Protein AF-0000000087511972 (afdb_homodimer)

Structure (mmCIF, N/CA/C/O backbone):
data_AF-0000000087511972-model_v1
#
loop_
_entity.id
_entity.type
_entity.pdbx_description
1 polymer 'Iron-binding zinc finger CDGSH type domain-containing protein'
#
loop_
_atom_site.group_PDB
_atom_site.id
_atom_site.type_symbol
_atom_site.label_atom_id
_atom_site.label_alt_id
_atom_site.label_comp_id
_atom_site.label_asym_id
_atom_site.label_entity_id
_atom_site.label_seq_id
_atom_site.pdbx_PDB_ins_code
_atom_site.Cartn_x
_atom_site.Cartn_y
_atom_site.Cartn_z
_atom_site.occupancy
_atom_site.B_iso_or_equiv
_atom_site.auth_seq_id
_atom_site.auth_comp_id
_atom_site.auth_asym_id
_atom_site.auth_atom_id
_atom_site.pdbx_PDB_model_num
ATOM 1 N N . MET A 1 1 ? 64.875 76.75 59.781 1 33.78 1 MET A N 1
ATOM 2 C CA . MET A 1 1 ? 63.5 76.688 59.375 1 33.78 1 MET A CA 1
ATOM 3 C C . MET A 1 1 ? 63.312 76.062 58.031 1 33.78 1 MET A C 1
ATOM 5 O O . MET A 1 1 ? 63.625 76.625 57 1 33.78 1 MET A O 1
ATOM 9 N N . ASN A 1 2 ? 63.625 74.625 57.969 1 36.56 2 ASN A N 1
ATOM 10 C CA . ASN A 1 2 ? 63.781 73.625 56.875 1 36.56 2 ASN A CA 1
ATOM 11 C C . ASN A 1 2 ? 62.469 73.438 56.156 1 36.56 2 ASN A C 1
ATOM 13 O O . ASN A 1 2 ? 61.469 73.062 56.75 1 36.56 2 ASN A O 1
ATOM 17 N N . THR A 1 3 ? 62.156 74.188 55.094 1 39 3 THR A N 1
ATOM 18 C CA . THR A 1 3 ? 61.031 74.312 54.156 1 39 3 THR A CA 1
ATOM 19 C C . THR A 1 3 ? 60.781 73 53.438 1 39 3 THR A C 1
ATOM 21 O O . THR A 1 3 ? 61.656 72.5 52.719 1 39 3 THR A O 1
ATOM 24 N N . ILE A 1 4 ? 60.125 72 54.156 1 40.94 4 ILE A N 1
ATOM 25 C CA . ILE A 1 4 ? 59.812 70.625 53.75 1 40.94 4 ILE A CA 1
ATOM 26 C C . ILE A 1 4 ? 58.875 70.625 52.531 1 40.94 4 ILE A C 1
ATOM 28 O O . ILE A 1 4 ? 57.75 71.125 52.656 1 40.94 4 ILE A O 1
ATOM 32 N N . ILE A 1 5 ? 59.344 70.875 51.312 1 41.59 5 ILE A N 1
ATOM 33 C CA . ILE A 1 5 ? 58.625 70.875 50.031 1 41.59 5 ILE A CA 1
ATOM 34 C C . ILE A 1 5 ? 57.938 69.562 49.781 1 41.59 5 ILE A C 1
ATOM 36 O O . ILE A 1 5 ? 58.625 68.5 49.625 1 41.59 5 ILE A O 1
ATOM 40 N N . SER A 1 6 ? 56.969 69.062 50.656 1 38.56 6 SER A N 1
ATOM 41 C CA . SER A 1 6 ? 56.375 67.688 50.531 1 38.56 6 SER A CA 1
ATOM 42 C C . SER A 1 6 ? 55.625 67.562 49.219 1 38.56 6 SER A C 1
ATOM 44 O O . SER A 1 6 ? 54.812 68.438 48.875 1 38.56 6 SER A O 1
ATOM 46 N N . ASP A 1 7 ? 56.25 67.062 48.125 1 34.09 7 ASP A N 1
ATOM 47 C CA . ASP A 1 7 ? 55.812 66.75 46.75 1 34.09 7 ASP A CA 1
ATOM 48 C C . ASP A 1 7 ? 54.656 65.75 46.75 1 34.09 7 ASP A C 1
ATOM 50 O O . ASP A 1 7 ? 54.812 64.625 47.156 1 34.09 7 ASP A O 1
ATOM 54 N N . ARG A 1 8 ? 53.406 66 47.219 1 37.38 8 ARG A N 1
ATOM 55 C CA . ARG A 1 8 ? 52.281 65.062 47.188 1 37.38 8 ARG A CA 1
ATOM 56 C C . ARG A 1 8 ? 51.906 64.688 45.781 1 37.38 8 ARG A C 1
ATOM 58 O O . ARG A 1 8 ? 51.5 65.562 45 1 37.38 8 ARG A O 1
ATOM 65 N N . VAL A 1 9 ? 52.656 63.844 45.094 1 37.84 9 VAL A N 1
ATOM 66 C CA . VAL A 1 9 ? 52.281 63.344 43.781 1 37.84 9 VAL A CA 1
ATOM 67 C C . VAL A 1 9 ? 50.938 62.656 43.812 1 37.84 9 VAL A C 1
ATOM 69 O O . VAL A 1 9 ? 50.719 61.75 44.625 1 37.84 9 VAL A O 1
ATOM 72 N N . ARG A 1 10 ? 49.781 63.375 43.719 1 39 10 ARG A N 1
ATOM 73 C CA . ARG A 1 10 ? 48.406 62.875 43.656 1 39 10 ARG A CA 1
ATOM 74 C C . ARG A 1 10 ? 48.219 61.938 42.469 1 39 10 ARG A C 1
ATOM 76 O O . ARG A 1 10 ? 48.5 62.312 41.312 1 39 10 ARG A O 1
ATOM 83 N N . LYS A 1 11 ? 48.531 60.594 42.562 1 38.5 11 LYS A N 1
ATOM 84 C CA . LYS A 1 11 ? 48.25 59.594 41.531 1 38.5 11 LYS A CA 1
ATOM 85 C C . LYS A 1 11 ? 46.75 59.594 41.156 1 38.5 11 LYS A C 1
ATOM 87 O O . LYS A 1 11 ? 45.906 59.344 42 1 38.5 11 LYS A O 1
ATOM 92 N N . LEU A 1 12 ? 46.312 60.406 40.219 1 45.81 12 LEU A N 1
ATOM 93 C CA . LEU A 1 12 ? 45 60.312 39.594 1 45.81 12 LEU A CA 1
ATOM 94 C C . LEU A 1 12 ? 44.781 58.906 39.031 1 45.81 12 LEU A C 1
ATOM 96 O O . LEU A 1 12 ? 45.5 58.469 38.156 1 45.81 12 LEU A O 1
ATOM 100 N N . VAL A 1 13 ? 44.438 57.938 39.812 1 40.94 13 VAL A N 1
ATOM 101 C CA . VAL A 1 13 ? 44.031 56.625 39.312 1 40.94 13 VAL A CA 1
ATOM 102 C C . VAL A 1 13 ? 42.812 56.75 38.406 1 40.94 13 VAL A C 1
ATOM 104 O O . VAL A 1 13 ? 41.844 57.438 38.75 1 40.94 13 VAL A O 1
ATOM 107 N N . SER A 1 14 ? 43 56.938 37.094 1 42.56 14 SER A N 1
ATOM 108 C CA . SER A 1 14 ? 41.969 56.875 36.062 1 42.56 14 SER A CA 1
ATOM 109 C C . SER A 1 14 ? 41.156 55.594 36.188 1 42.56 14 SER A C 1
ATOM 111 O O . SER A 1 14 ? 41.688 54.5 36.188 1 42.56 14 SER A O 1
ATOM 113 N N . ALA A 1 15 ? 40.094 55.562 36.969 1 46.91 15 ALA A N 1
ATOM 114 C CA . ALA A 1 15 ? 39.094 54.5 37 1 46.91 15 ALA A CA 1
ATOM 115 C C . ALA A 1 15 ? 38.5 54.219 35.625 1 46.91 15 ALA A C 1
ATOM 117 O O . ALA A 1 15 ? 37.875 55.125 35.031 1 46.91 15 ALA A O 1
ATOM 118 N N . THR A 1 16 ? 39.281 53.594 34.719 1 47.56 16 THR A N 1
ATOM 119 C CA . THR A 1 16 ? 38.719 53.094 33.5 1 47.56 16 THR A CA 1
ATOM 120 C C . THR A 1 16 ? 37.469 52.281 33.75 1 47.56 16 THR A C 1
ATOM 122 O O . THR A 1 16 ? 37.531 51.219 34.438 1 47.56 16 THR A O 1
ATOM 125 N N . LEU A 1 17 ? 36.312 52.906 33.969 1 50.94 17 LEU A N 1
ATOM 126 C CA . LEU A 1 17 ? 35 52.25 34.031 1 50.94 17 LEU A CA 1
ATOM 127 C C . LEU A 1 17 ? 34.812 51.312 32.844 1 50.94 17 LEU A C 1
ATOM 129 O O . LEU A 1 17 ? 34.594 51.781 31.719 1 50.94 17 LEU A O 1
ATOM 133 N N . ILE A 1 18 ? 35.625 50.312 32.656 1 49.06 18 ILE A N 1
ATOM 134 C CA . ILE A 1 18 ? 35.25 49.344 31.641 1 49.06 18 ILE A CA 1
ATOM 135 C C . ILE A 1 18 ? 33.844 48.812 31.938 1 49.06 18 ILE A C 1
ATOM 137 O O . ILE A 1 18 ? 33.656 48.125 32.938 1 49.06 18 ILE A O 1
ATOM 141 N N . GLN A 1 19 ? 32.812 49.625 31.828 1 48.03 19 GLN A N 1
ATOM 142 C CA . GLN A 1 19 ? 31.5 48.969 31.906 1 48.03 19 GLN A CA 1
ATOM 143 C C . GLN A 1 19 ? 31.422 47.781 30.953 1 48.03 19 GLN A C 1
ATOM 145 O O . GLN A 1 19 ? 31.766 47.906 29.766 1 48.03 19 GLN A O 1
ATOM 150 N N . PRO A 1 20 ? 31.578 46.594 31.469 1 52.94 20 PRO A N 1
ATOM 151 C CA . PRO A 1 20 ? 31.297 45.469 30.547 1 52.94 20 PRO A CA 1
ATOM 152 C C . PRO A 1 20 ? 29.922 45.594 29.891 1 52.94 20 PRO A C 1
ATOM 154 O O . PRO A 1 20 ? 28.938 45.906 30.562 1 52.94 20 PRO A O 1
ATOM 157 N N . TRP A 1 21 ? 29.812 46.188 28.594 1 53 21 TRP A N 1
ATOM 158 C CA . TRP A 1 21 ? 28.609 46.062 27.766 1 53 21 TRP A CA 1
ATOM 159 C C . TRP A 1 21 ? 28.062 44.656 27.812 1 53 21 TRP A C 1
ATOM 161 O O . TRP A 1 21 ? 28.688 43.719 27.312 1 53 21 TRP A O 1
ATOM 171 N N . THR A 1 22 ? 27.562 44.25 28.969 1 53.09 22 THR A N 1
ATOM 172 C CA . THR A 1 22 ? 26.828 43 28.891 1 53.09 22 THR A CA 1
ATOM 173 C C . THR A 1 22 ? 25.75 43.062 27.812 1 53.09 22 THR A C 1
ATOM 175 O O . THR A 1 22 ? 24.781 43.812 27.953 1 53.09 22 THR A O 1
ATOM 178 N N . TRP A 1 23 ? 26.172 43.031 26.516 1 54.28 23 TRP A N 1
ATOM 179 C CA . TRP A 1 23 ? 25.125 42.844 25.516 1 54.28 23 TRP A CA 1
ATOM 180 C C . TRP A 1 23 ? 24.125 41.781 25.969 1 54.28 23 TRP A C 1
ATOM 182 O O . TRP A 1 23 ? 24.5 40.75 26.531 1 54.28 23 TRP A O 1
ATOM 192 N N . PRO A 1 24 ? 22.859 42.25 26.203 1 56.69 24 PRO A N 1
ATOM 193 C CA . PRO A 1 24 ? 21.922 41.156 26.484 1 56.69 24 PRO A CA 1
ATOM 194 C C . PRO A 1 24 ? 22.031 40.031 25.484 1 56.69 24 PRO A C 1
ATOM 196 O O . PRO A 1 24 ? 22.188 40.281 24.281 1 56.69 24 PRO A O 1
ATOM 199 N N . ILE A 1 25 ? 22.594 38.938 25.828 1 55.06 25 ILE A N 1
ATOM 200 C CA . ILE A 1 25 ? 22.453 37.75 25.016 1 55.06 25 ILE A CA 1
ATOM 201 C C . ILE A 1 25 ? 21 37.562 24.578 1 55.06 25 ILE A C 1
ATOM 203 O O . ILE A 1 25 ? 20.109 37.406 25.422 1 55.06 25 ILE A O 1
ATOM 207 N N . ILE A 1 26 ? 20.547 38.25 23.531 1 50.22 26 ILE A N 1
ATOM 208 C CA . ILE A 1 26 ? 19.25 37.875 22.953 1 50.22 26 ILE A CA 1
ATOM 209 C C . ILE A 1 26 ? 19.156 36.375 22.844 1 50.22 26 ILE A C 1
ATOM 211 O O . ILE A 1 26 ? 19.922 35.719 22.125 1 50.22 26 ILE A O 1
ATOM 215 N N . THR A 1 27 ? 18.781 35.688 23.859 1 51.31 27 THR A N 1
ATOM 216 C CA . THR A 1 27 ? 18.422 34.281 23.656 1 51.31 27 THR A CA 1
ATOM 217 C C . THR A 1 27 ? 17.516 34.125 22.438 1 51.31 27 THR A C 1
ATOM 219 O O . THR A 1 27 ? 16.516 34.812 22.312 1 51.31 27 THR A O 1
ATOM 222 N N . ALA A 1 28 ? 18.109 33.812 21.297 1 54.19 28 ALA A N 1
ATOM 223 C CA . ALA A 1 28 ? 17.281 33.438 20.141 1 54.19 28 ALA A CA 1
ATOM 224 C C . ALA A 1 28 ? 16.094 32.562 20.578 1 54.19 28 ALA A C 1
ATOM 226 O O . ALA A 1 28 ? 16.25 31.688 21.422 1 54.19 28 ALA A O 1
ATOM 227 N N . PRO A 1 29 ? 14.93 33.125 20.391 1 55.34 29 PRO A N 1
ATOM 228 C CA . PRO A 1 29 ? 13.859 32.188 20.719 1 55.34 29 PRO A CA 1
ATOM 229 C C . PRO A 1 29 ? 14.148 30.781 20.219 1 55.34 29 PRO A C 1
ATOM 231 O O . PRO A 1 29 ? 14.742 30.594 19.156 1 55.34 29 PRO A O 1
ATOM 234 N N . LYS A 1 30 ? 14.312 29.844 21.047 1 50.66 30 LYS A N 1
ATOM 235 C CA . LYS A 1 30 ? 14.281 28.453 20.594 1 50.66 30 LYS A CA 1
ATOM 236 C C . LYS A 1 30 ? 13.148 28.219 19.594 1 50.66 30 LYS A C 1
ATOM 238 O O . LYS A 1 30 ? 11.984 28.156 19.984 1 50.66 30 LYS A O 1
ATOM 243 N N . VAL A 1 31 ? 13.148 28.906 18.391 1 51 31 VAL A N 1
ATOM 244 C CA . VAL A 1 31 ? 12.211 28.375 17.406 1 51 31 VAL A CA 1
ATOM 245 C C . VAL A 1 31 ? 12 26.875 17.641 1 51 31 VAL A C 1
ATOM 247 O O . VAL A 1 31 ? 12.945 26.094 17.594 1 51 31 VAL A O 1
ATOM 250 N N . GLN A 1 32 ? 11.195 26.531 18.594 1 46.25 32 GLN A N 1
ATOM 251 C CA . GLN A 1 32 ? 10.742 25.141 18.578 1 46.25 32 GLN A CA 1
ATOM 252 C C . GLN A 1 32 ? 10.539 24.656 17.141 1 46.25 32 GLN A C 1
ATOM 254 O O . GLN A 1 32 ? 9.578 25.047 16.484 1 46.25 32 GLN A O 1
ATOM 259 N N . LEU A 1 33 ? 11.414 24.734 16.25 1 50.44 33 LEU A N 1
ATOM 260 C CA . LEU A 1 33 ? 11.258 24.016 14.992 1 50.44 33 LEU A CA 1
ATOM 261 C C . LEU A 1 33 ? 10.328 22.812 15.164 1 50.44 33 LEU A C 1
ATOM 263 O O . LEU A 1 33 ? 10.648 21.875 15.891 1 50.44 33 LEU A O 1
ATOM 267 N N . SER A 1 34 ? 9.062 23.094 15.359 1 54.91 34 SER A N 1
ATOM 268 C CA . SER A 1 34 ? 8.094 22 15.453 1 54.91 34 SER A CA 1
ATOM 269 C C . SER A 1 34 ? 8.508 20.812 14.586 1 54.91 34 SER A C 1
ATOM 271 O O . SER A 1 34 ? 8.742 20.969 13.391 1 54.91 34 SER A O 1
ATOM 273 N N . SER A 1 35 ? 9.336 20.016 14.953 1 69.12 35 SER A N 1
ATOM 274 C CA . SER A 1 35 ? 9.82 18.812 14.289 1 69.12 35 SER A CA 1
ATOM 275 C C . SER A 1 35 ? 8.672 18 13.688 1 69.12 35 SER A C 1
ATOM 277 O O . SER A 1 35 ? 7.773 17.562 14.406 1 69.12 35 SER A O 1
ATOM 279 N N . LEU A 1 36 ? 8.281 18.344 12.438 1 76.5 36 LEU A N 1
ATOM 280 C CA . LEU A 1 36 ? 7.215 17.625 11.75 1 76.5 36 LEU A CA 1
ATOM 281 C C . LEU A 1 36 ? 7.355 16.125 11.953 1 76.5 36 LEU A C 1
ATOM 283 O O . LEU A 1 36 ? 8.469 15.594 11.93 1 76.5 36 LEU A O 1
ATOM 287 N N . SER A 1 37 ? 6.336 15.469 12.32 1 83.5 37 SER A N 1
ATOM 288 C CA . SER A 1 37 ? 6.324 14.031 12.594 1 83.5 37 SER A CA 1
ATOM 289 C C . SER A 1 37 ? 6.488 13.227 11.312 1 83.5 37 SER A C 1
ATOM 291 O O . SER A 1 37 ? 6.055 13.656 10.242 1 83.5 37 SER A O 1
ATOM 293 N N . SER A 1 38 ? 7.125 12.109 11.43 1 88.75 38 SER A N 1
ATOM 294 C CA . SER A 1 38 ? 7.27 11.188 10.312 1 88.75 38 SER A CA 1
ATOM 295 C C . SER A 1 38 ? 6.277 10.031 10.414 1 88.75 38 SER A C 1
ATOM 297 O O . SER A 1 38 ? 6.297 9.117 9.586 1 88.75 38 SER A O 1
ATOM 299 N N . GLU A 1 39 ? 5.414 10.07 11.391 1 90.88 39 GLU A N 1
ATOM 300 C CA . GLU A 1 39 ? 4.402 9.031 11.57 1 90.88 39 GLU A CA 1
ATOM 301 C C . GLU A 1 39 ? 3.008 9.555 11.242 1 90.88 39 GLU A C 1
ATOM 303 O O . GLU A 1 39 ? 2.693 10.719 11.516 1 90.88 39 GLU A O 1
ATOM 308 N N . PRO A 1 40 ? 2.227 8.68 10.742 1 95.38 40 PRO A N 1
ATOM 309 C CA . PRO A 1 40 ? 0.865 9.133 10.445 1 95.38 40 PRO A CA 1
ATOM 310 C C . PRO A 1 40 ? 0.022 9.328 11.703 1 95.38 40 PRO A C 1
ATOM 312 O O . PRO A 1 40 ? 0.33 8.766 12.758 1 95.38 40 PRO A O 1
ATOM 315 N N . VAL A 1 41 ? -0.93 10.195 11.586 1 96.25 41 VAL A N 1
ATOM 316 C CA . VAL A 1 41 ? -1.943 10.32 12.633 1 96.25 41 VAL A CA 1
ATOM 317 C C . VAL A 1 41 ? -3.209 9.578 12.211 1 96.25 41 VAL A C 1
ATOM 319 O O . VAL A 1 41 ? -3.461 9.391 11.016 1 96.25 41 VAL A O 1
ATOM 322 N N . ILE A 1 42 ? -3.926 9.047 13.141 1 97.81 42 ILE A N 1
ATOM 323 C CA . ILE A 1 42 ? -5.188 8.367 12.859 1 97.81 42 ILE A CA 1
ATOM 324 C C . ILE A 1 42 ? -6.242 9.391 12.453 1 97.81 42 ILE A C 1
ATOM 326 O O . ILE A 1 42 ? -6.676 10.211 13.266 1 97.81 42 ILE A O 1
ATOM 330 N N . ALA A 1 43 ? -6.707 9.367 11.25 1 97.69 43 ALA A N 1
ATOM 331 C CA . ALA A 1 43 ? -7.707 10.305 10.75 1 97.69 43 ALA A CA 1
ATOM 332 C C . ALA A 1 43 ? -9.117 9.859 11.125 1 97.69 43 ALA A C 1
ATOM 334 O O . ALA A 1 43 ? -10.008 10.688 11.312 1 97.69 43 ALA A O 1
ATOM 335 N N . SER A 1 44 ? -9.375 8.609 11.148 1 98.12 44 SER A N 1
ATOM 336 C CA . SER A 1 44 ? -10.68 8.008 11.422 1 98.12 44 SER A CA 1
ATOM 337 C C . SER A 1 44 ? -10.539 6.621 12.031 1 98.12 44 SER A C 1
ATOM 339 O O . SER A 1 44 ? -9.633 5.863 11.656 1 98.12 44 SER A O 1
ATOM 341 N N . LYS A 1 45 ? -11.406 6.242 12.898 1 98 45 LYS A N 1
ATOM 342 C CA . LYS A 1 45 ? -11.391 4.922 13.531 1 98 45 LYS A CA 1
ATOM 343 C C . LYS A 1 45 ? -12.148 3.902 12.68 1 98 45 LYS A C 1
ATOM 345 O O . LYS A 1 45 ? -12.219 2.723 13.031 1 98 45 LYS A O 1
ATOM 350 N N . LYS A 1 46 ? -12.742 4.383 11.648 1 98.31 46 LYS A N 1
ATOM 351 C CA . LYS A 1 46 ? -13.445 3.555 10.672 1 98.31 46 LYS A CA 1
ATOM 352 C C . LYS A 1 46 ? -12.922 3.811 9.258 1 98.31 46 LYS A C 1
ATOM 354 O O . LYS A 1 46 ? -12.477 4.914 8.945 1 98.31 46 LYS A O 1
ATOM 359 N N . PRO A 1 47 ? -13.016 2.807 8.406 1 98.81 47 PRO A N 1
ATOM 360 C CA . PRO A 1 47 ? -12.641 3.057 7.012 1 98.81 47 PRO A CA 1
ATOM 361 C C . PRO A 1 47 ? -13.68 3.887 6.258 1 98.81 47 PRO A C 1
ATOM 363 O O . PRO A 1 47 ? -14.789 4.086 6.75 1 98.81 47 PRO A O 1
ATOM 366 N N . PHE A 1 48 ? -13.297 4.414 5.133 1 98.88 48 PHE A N 1
ATOM 367 C CA . PHE A 1 48 ? -14.172 5.215 4.281 1 98.88 48 PHE A CA 1
ATOM 368 C C . PHE A 1 48 ? -14.695 4.387 3.119 1 98.88 48 PHE A C 1
ATOM 370 O O . PHE A 1 48 ? -13.922 3.803 2.361 1 98.88 48 PHE A O 1
ATOM 377 N N . LYS A 1 49 ? -15.938 4.344 2.986 1 98.75 49 LYS A N 1
ATOM 378 C CA . LYS A 1 49 ? -16.531 3.742 1.794 1 98.75 49 LYS A CA 1
ATOM 379 C C . LYS A 1 49 ? -16.438 4.688 0.598 1 98.75 49 LYS A C 1
ATOM 381 O O . LYS A 1 49 ? -16.812 5.859 0.694 1 98.75 49 LYS A O 1
ATOM 386 N N . VAL A 1 50 ? -15.938 4.148 -0.489 1 98.81 50 VAL A N 1
ATOM 387 C CA . VAL A 1 50 ? -15.789 4.996 -1.667 1 98.81 50 VAL A CA 1
ATOM 388 C C . VAL A 1 50 ? -16.203 4.223 -2.916 1 98.81 50 VAL A C 1
ATOM 390 O O . VAL A 1 50 ? -16.219 2.99 -2.914 1 98.81 50 VAL A O 1
ATOM 393 N N . GLU A 1 51 ? -16.594 4.984 -3.918 1 98.75 51 GLU A N 1
ATOM 394 C CA . GLU A 1 51 ? -16.734 4.465 -5.277 1 98.75 51 GLU A CA 1
ATOM 395 C C . GLU A 1 51 ? -15.523 4.816 -6.133 1 98.75 51 GLU A C 1
ATOM 397 O O . GLU A 1 51 ? -15.188 5.992 -6.293 1 98.75 51 GLU A O 1
ATOM 402 N N . LEU A 1 52 ? -14.914 3.797 -6.703 1 98.62 52 LEU A N 1
ATOM 403 C CA . LEU A 1 52 ? -13.703 3.99 -7.492 1 98.62 52 LEU A CA 1
ATOM 404 C C . LEU A 1 52 ? -13.961 3.67 -8.961 1 98.62 52 LEU A C 1
ATOM 406 O O . LEU A 1 52 ? -14.633 2.688 -9.281 1 98.62 52 LEU A O 1
ATOM 410 N N . VAL A 1 53 ? -13.406 4.586 -9.766 1 98.69 53 VAL A N 1
ATOM 411 C CA . VAL A 1 53 ? -13.492 4.383 -11.211 1 98.69 53 VAL A CA 1
ATOM 412 C C . VAL A 1 53 ? -12.242 3.668 -11.711 1 98.69 53 VAL A C 1
ATOM 414 O O . VAL A 1 53 ? -11.117 4.086 -11.406 1 98.69 53 VAL A O 1
ATOM 417 N N . GLY A 1 54 ? -12.453 2.59 -12.398 1 97.56 54 GLY A N 1
ATOM 418 C CA . GLY A 1 54 ? -11.336 1.859 -12.969 1 97.56 54 GLY A CA 1
ATOM 419 C C . GLY A 1 54 ? -10.445 2.721 -13.844 1 97.56 54 GLY A C 1
ATOM 420 O O . GLY A 1 54 ? -10.938 3.518 -14.648 1 97.56 54 GLY A O 1
ATOM 421 N N . GLY A 1 55 ? -9.07 2.545 -13.648 1 96.94 55 GLY A N 1
ATOM 422 C CA . GLY A 1 55 ? -8.109 3.246 -14.484 1 96.94 55 GLY A CA 1
ATOM 423 C C . GLY A 1 55 ? -7.836 4.664 -14.023 1 96.94 55 GLY A C 1
ATOM 424 O O . GLY A 1 55 ? -6.883 5.297 -14.477 1 96.94 55 GLY A O 1
ATOM 425 N N . LYS A 1 56 ? -8.695 5.188 -13.211 1 98 56 LYS A N 1
ATOM 426 C CA . LYS A 1 56 ? -8.484 6.539 -12.695 1 98 56 LYS A CA 1
ATOM 427 C C . LYS A 1 56 ? -7.438 6.547 -11.578 1 98 56 LYS A C 1
ATOM 429 O O . LYS A 1 56 ? -7.422 5.652 -10.727 1 98 56 LYS A O 1
ATOM 434 N N . ARG A 1 57 ? -6.605 7.539 -11.641 1 98.06 57 ARG A N 1
ATOM 435 C CA . ARG A 1 57 ? -5.582 7.695 -10.609 1 98.06 57 ARG A CA 1
ATOM 436 C C . ARG A 1 57 ? -6.152 8.398 -9.375 1 98.06 57 ARG A C 1
ATOM 438 O O . ARG A 1 57 ? -6.832 9.414 -9.5 1 98.06 57 ARG A O 1
ATOM 445 N N . TYR A 1 58 ? -5.883 7.828 -8.234 1 98.69 58 TYR A N 1
ATOM 446 C CA . TYR A 1 58 ? -6.25 8.422 -6.949 1 98.69 58 TYR A CA 1
ATOM 447 C C . TYR A 1 58 ? -5.027 8.594 -6.059 1 98.69 58 TYR A C 1
ATOM 449 O O . TYR A 1 58 ? -4.035 7.871 -6.207 1 98.69 58 TYR A O 1
ATOM 457 N N . SER A 1 59 ? -5.07 9.586 -5.176 1 98.56 59 SER A N 1
ATOM 458 C CA . SER A 1 59 ? -4.031 9.812 -4.172 1 98.56 59 SER A CA 1
ATOM 459 C C . SER A 1 59 ? -4.559 9.555 -2.764 1 98.56 59 SER A C 1
ATOM 461 O O . SER A 1 59 ? -5.266 10.391 -2.197 1 98.56 59 SER A O 1
ATOM 463 N N . TRP A 1 60 ? -4.18 8.453 -2.191 1 98.69 60 TRP A N 1
ATOM 464 C CA . TRP A 1 60 ? -4.602 8.125 -0.835 1 98.69 60 TRP A CA 1
ATOM 465 C C . TRP A 1 60 ? -3.729 8.828 0.196 1 98.69 60 TRP A C 1
ATOM 467 O O . TRP A 1 60 ? -2.5 8.812 0.089 1 98.69 60 TRP A O 1
ATOM 477 N N . CYS A 1 61 ? -4.402 9.422 1.099 1 98.38 61 CYS A N 1
ATOM 478 C CA . CYS A 1 61 ? -3.705 10.125 2.172 1 98.38 61 CYS A CA 1
ATOM 479 C C . CYS A 1 61 ? -3.045 9.133 3.127 1 98.38 61 CYS A C 1
ATOM 481 O O . CYS A 1 61 ? -3.729 8.336 3.773 1 98.38 61 CYS A O 1
ATOM 483 N N . THR A 1 62 ? -1.78 9.281 3.225 1 97.31 62 THR A N 1
ATOM 484 C CA . THR A 1 62 ? -1.049 8.359 4.094 1 97.31 62 THR A CA 1
ATOM 485 C C . THR A 1 62 ? -0.804 8.992 5.461 1 97.31 62 THR A C 1
ATOM 487 O O . THR A 1 62 ? -0.562 8.289 6.441 1 97.31 62 THR A O 1
ATOM 490 N N . CYS A 1 63 ? -0.872 10.242 5.602 1 97 63 CYS A N 1
ATOM 491 C CA . CYS A 1 63 ? -0.378 10.938 6.785 1 97 63 CYS A CA 1
ATOM 492 C C . CYS A 1 63 ? -1.498 11.148 7.797 1 97 63 CYS A C 1
ATOM 494 O O . CYS A 1 63 ? -1.236 11.352 8.984 1 97 63 CYS A O 1
ATOM 496 N N . GLY A 1 64 ? -2.742 11.242 7.301 1 97.56 64 GLY A N 1
ATOM 497 C CA . GLY A 1 64 ? -3.881 11.406 8.188 1 97.56 64 GLY A CA 1
ATOM 498 C C . GLY A 1 64 ? -4.285 12.852 8.375 1 97.56 64 GLY A C 1
ATOM 499 O O . GLY A 1 64 ? -5.297 13.141 9.016 1 97.56 64 GLY A O 1
ATOM 500 N N . HIS A 1 65 ? -3.613 13.781 7.75 1 97.06 65 HIS A N 1
ATOM 501 C CA . HIS A 1 65 ? -3.844 15.203 8.023 1 97.06 65 HIS A CA 1
ATOM 502 C C . HIS A 1 65 ? -4.762 15.82 6.973 1 97.06 65 HIS A C 1
ATOM 504 O O . HIS A 1 65 ? -5.219 16.953 7.133 1 97.06 65 HIS A O 1
ATOM 510 N N . SER A 1 66 ? -5.023 15.125 5.875 1 98.19 66 SER A N 1
ATOM 511 C CA . SER A 1 66 ? -5.883 15.672 4.828 1 98.19 66 SER A CA 1
ATOM 512 C C . SER A 1 66 ? -7.246 16.062 5.383 1 98.19 66 SER A C 1
ATOM 514 O O . SER A 1 66 ? -7.828 15.336 6.188 1 98.19 66 SER A O 1
ATOM 516 N N . LYS A 1 67 ? -7.797 17.125 4.926 1 97.31 67 LYS A N 1
ATOM 517 C CA . LYS A 1 67 ? -9.172 17.516 5.234 1 97.31 67 LYS A CA 1
ATOM 518 C C . LYS A 1 67 ? -10.156 16.859 4.262 1 97.31 67 LYS A C 1
ATOM 520 O O . LYS A 1 67 ? -11.367 17 4.422 1 97.31 67 LYS A O 1
ATOM 525 N N . ASN A 1 68 ? -9.68 16.188 3.314 1 98.44 68 ASN A N 1
ATOM 526 C CA . ASN A 1 68 ? -10.469 15.508 2.297 1 98.44 68 ASN A CA 1
ATOM 527 C C . ASN A 1 68 ? -10.258 13.992 2.355 1 98.44 68 ASN A C 1
ATOM 529 O O . ASN A 1 68 ? -10.031 13.352 1.326 1 98.44 68 ASN A O 1
ATOM 533 N N . GLN A 1 69 ? -10.336 13.477 3.576 1 98.38 69 GLN A N 1
ATOM 534 C CA . GLN A 1 69 ? -10.125 12.039 3.721 1 98.38 69 GLN A CA 1
ATOM 535 C C . GLN A 1 69 ? -11.125 11.25 2.873 1 98.38 69 GLN A C 1
ATOM 537 O O . GLN A 1 69 ? -12.266 11.68 2.689 1 98.38 69 GLN A O 1
ATOM 542 N N . PRO A 1 70 ? -10.695 10.117 2.336 1 98.81 70 PRO A N 1
ATOM 543 C CA . PRO A 1 70 ? -9.414 9.43 2.535 1 98.81 70 PRO A CA 1
ATOM 544 C C . PRO A 1 70 ? -8.352 9.859 1.529 1 98.81 70 PRO A C 1
ATOM 546 O O . PRO A 1 70 ? -7.266 9.281 1.49 1 98.81 70 PRO A O 1
ATOM 549 N N . PHE A 1 71 ? -8.594 10.922 0.812 1 98.88 71 PHE A N 1
ATOM 550 C CA . PHE A 1 71 ? -7.695 11.328 -0.266 1 98.88 71 PHE A CA 1
ATOM 551 C C . PHE A 1 71 ? -6.852 12.523 0.152 1 98.88 71 PHE A C 1
ATOM 553 O O . PHE A 1 71 ? -7.266 13.32 0.999 1 98.88 71 PHE A O 1
ATOM 560 N N . CYS A 1 72 ? -5.762 12.609 -0.439 1 98.5 72 CYS A N 1
ATOM 561 C CA . CYS A 1 72 ? -4.777 13.633 -0.114 1 98.5 72 CYS A CA 1
ATOM 562 C C . CYS A 1 72 ? -5.219 15 -0.632 1 98.5 72 CYS A C 1
ATOM 564 O O . CYS A 1 72 ? -5.695 15.117 -1.763 1 98.5 72 CYS A O 1
ATOM 566 N N . ASP A 1 73 ? -5.023 16.031 0.185 1 98.38 73 ASP A N 1
ATOM 567 C CA . ASP A 1 73 ? -5.34 17.391 -0.242 1 98.38 73 ASP A CA 1
ATOM 568 C C . ASP A 1 73 ? -4.098 18.266 -0.22 1 98.38 73 ASP A C 1
ATOM 570 O O . ASP A 1 73 ? -4.199 19.5 -0.282 1 98.38 73 ASP A O 1
ATOM 574 N N . GLY A 1 74 ? -2.908 17.625 -0.005 1 96.88 74 GLY A N 1
ATOM 575 C CA . GLY A 1 74 ? -1.67 18.391 -0.029 1 96.88 74 GLY A CA 1
ATOM 576 C C . GLY A 1 74 ? -1.197 18.812 1.352 1 96.88 74 GLY A C 1
ATOM 577 O O . GLY A 1 74 ? -0.061 19.25 1.516 1 96.88 74 GLY A O 1
ATOM 578 N N . THR A 1 75 ? -1.934 18.609 2.428 1 96.75 75 THR A N 1
ATOM 579 C CA . THR A 1 75 ? -1.605 19.047 3.781 1 96.75 75 THR A CA 1
ATOM 580 C C . THR A 1 75 ? -0.358 18.328 4.289 1 96.75 75 THR A C 1
ATOM 582 O O . THR A 1 75 ? 0.353 18.844 5.152 1 96.75 75 THR A O 1
ATOM 585 N N . HIS A 1 76 ? -0.088 17.188 3.656 1 95.69 76 HIS A N 1
ATOM 586 C CA . HIS A 1 76 ? 1.087 16.438 4.094 1 95.69 76 HIS A CA 1
ATOM 587 C C . HIS A 1 76 ? 2.355 17.266 3.943 1 95.69 76 HIS A C 1
ATOM 589 O O . HIS A 1 76 ? 3.318 17.078 4.691 1 95.69 76 HIS A O 1
ATOM 595 N N . LYS A 1 77 ? 2.412 18.156 3.047 1 94.69 77 LYS A N 1
ATOM 596 C CA . LYS A 1 77 ? 3.6 18.953 2.752 1 94.69 77 LYS A CA 1
ATOM 597 C C . LYS A 1 77 ? 3.969 19.844 3.934 1 94.69 77 LYS A C 1
ATOM 599 O O . LYS A 1 77 ? 5.141 20.156 4.137 1 94.69 77 LYS A O 1
ATOM 604 N N . THR A 1 78 ? 3.012 20.203 4.691 1 94.75 78 THR A N 1
ATOM 605 C CA . THR A 1 78 ? 3.271 21.156 5.77 1 94.75 78 THR A CA 1
ATOM 606 C C . THR A 1 78 ? 3.148 20.469 7.129 1 94.75 78 THR A C 1
ATOM 608 O O . THR A 1 78 ? 3.629 21 8.141 1 94.75 78 THR A O 1
ATOM 611 N N . LYS A 1 79 ? 2.557 19.328 7.172 1 94 79 LYS A N 1
ATOM 612 C CA . LYS A 1 79 ? 2.248 18.75 8.484 1 94 79 LYS A CA 1
ATOM 613 C C . LYS A 1 79 ? 3.143 17.562 8.781 1 94 79 LYS A C 1
ATOM 615 O O . LYS A 1 79 ? 3.197 17.094 9.922 1 94 79 LYS A O 1
ATOM 620 N N . THR A 1 80 ? 3.734 17.078 7.812 1 92.81 80 THR A N 1
ATOM 621 C CA . THR A 1 80 ? 4.535 15.883 8.055 1 92.81 80 THR A CA 1
ATOM 622 C C . THR A 1 80 ? 5.902 16 7.395 1 92.81 80 THR A C 1
ATOM 624 O O . THR A 1 80 ? 6.121 16.891 6.559 1 92.81 80 THR A O 1
ATOM 627 N N . GLN A 1 81 ? 6.805 15.125 7.848 1 89.06 81 GLN A N 1
ATOM 628 C CA . GLN A 1 81 ? 8.117 14.977 7.223 1 89.06 81 GLN A CA 1
ATOM 629 C C . GLN A 1 81 ? 8.234 13.641 6.492 1 89.06 81 GLN A C 1
ATOM 631 O O . GLN A 1 81 ? 8.266 12.586 7.121 1 89.06 81 GLN A O 1
ATOM 636 N N . GLY A 1 82 ? 8.195 13.734 5.176 1 87.06 82 GLY A N 1
ATOM 637 C CA . GLY A 1 82 ? 8.602 12.562 4.422 1 87.06 82 GLY A CA 1
ATOM 638 C C . GLY A 1 82 ? 7.434 11.672 4.023 1 87.06 82 GLY A C 1
ATOM 639 O O . GLY A 1 82 ? 7.609 10.703 3.285 1 87.06 82 GLY A O 1
ATOM 640 N N . LEU A 1 83 ? 6.262 11.898 4.59 1 91.38 83 LEU A N 1
ATOM 641 C CA . LEU A 1 83 ? 5.121 11.086 4.176 1 91.38 83 LEU A CA 1
ATOM 642 C C . LEU A 1 83 ? 4.488 11.656 2.908 1 91.38 83 LEU A C 1
ATOM 644 O O . LEU A 1 83 ? 4.289 12.867 2.795 1 91.38 83 LEU A O 1
ATOM 648 N N . MET A 1 84 ? 4.336 10.82 1.965 1 93.38 84 MET A N 1
ATOM 649 C CA . MET A 1 84 ? 3.701 11.164 0.698 1 93.38 84 MET A CA 1
ATOM 650 C C . MET A 1 84 ? 2.455 10.32 0.464 1 93.38 84 MET A C 1
ATOM 652 O O . MET A 1 84 ? 2.355 9.203 0.975 1 93.38 84 MET A O 1
ATOM 656 N N . PRO A 1 85 ? 1.539 10.914 -0.308 1 97.44 85 PRO A N 1
ATOM 657 C CA . PRO A 1 85 ? 0.371 10.086 -0.623 1 97.44 85 PRO A CA 1
ATOM 658 C C . PRO A 1 85 ? 0.722 8.867 -1.466 1 97.44 85 PRO A C 1
ATOM 660 O O . PRO A 1 85 ? 1.73 8.867 -2.178 1 97.44 85 PRO A O 1
ATOM 663 N N . LEU A 1 86 ? -0.03 7.84 -1.276 1 97.5 86 LEU A N 1
ATOM 664 C CA . LEU A 1 86 ? 0.075 6.699 -2.178 1 97.5 86 LEU A CA 1
ATOM 665 C C . LEU A 1 86 ? -0.81 6.891 -3.404 1 97.5 86 LEU A C 1
ATOM 667 O O . LEU A 1 86 ? -2.039 6.891 -3.295 1 97.5 86 LEU A O 1
ATOM 671 N N . ARG A 1 87 ? -0.22 7.102 -4.523 1 98.06 87 ARG A N 1
ATOM 672 C CA . ARG A 1 87 ? -0.972 7.172 -5.773 1 98.06 87 ARG A CA 1
ATOM 673 C C . ARG A 1 87 ? -1.249 5.781 -6.328 1 98.06 87 ARG A C 1
ATOM 675 O O . ARG A 1 87 ? -0.32 5.008 -6.578 1 98.06 87 ARG A O 1
ATOM 682 N N . PHE A 1 88 ? -2.555 5.492 -6.57 1 98.06 88 PHE A N 1
ATOM 683 C CA . PHE A 1 88 ? -2.947 4.16 -7.012 1 98.06 88 PHE A CA 1
ATOM 684 C C . PHE A 1 88 ? -4.023 4.242 -8.086 1 98.06 88 PHE A C 1
ATOM 686 O O . PHE A 1 88 ? -4.617 5.301 -8.305 1 98.06 88 PHE A O 1
ATOM 693 N N . VAL A 1 89 ? -4.203 3.078 -8.773 1 97.88 89 VAL A N 1
ATOM 694 C CA . VAL A 1 89 ? -5.145 2.982 -9.883 1 97.88 89 VAL A CA 1
ATOM 695 C C . VAL A 1 89 ? -5.973 1.71 -9.75 1 97.88 89 VAL A C 1
ATOM 697 O O . VAL A 1 89 ? -5.461 0.604 -9.93 1 97.88 89 VAL A O 1
ATOM 700 N N . PRO A 1 90 ? -7.246 1.892 -9.422 1 97.12 90 PRO A N 1
ATOM 701 C CA . PRO A 1 90 ? -8.102 0.699 -9.445 1 97.12 90 PRO A CA 1
ATOM 702 C C . PRO A 1 90 ? -8.18 0.051 -10.82 1 97.12 90 PRO A C 1
ATOM 704 O O . PRO A 1 90 ? -8.203 0.752 -11.836 1 97.12 90 PRO A O 1
ATOM 707 N N . GLU A 1 91 ? -8.188 -1.251 -10.75 1 93.94 91 GLU A N 1
ATOM 708 C CA . GLU A 1 91 ? -8.234 -1.974 -12.023 1 93.94 91 GLU A CA 1
ATOM 709 C C . GLU A 1 91 ? -9.602 -1.843 -12.68 1 93.94 91 GLU A C 1
ATOM 711 O O . GLU A 1 91 ? -9.695 -1.706 -13.906 1 93.94 91 GLU A O 1
ATOM 716 N N . LYS A 1 92 ? -10.664 -1.876 -11.953 1 96.12 92 LYS A N 1
ATOM 717 C CA . LYS A 1 92 ? -12.047 -1.791 -12.43 1 96.12 92 LYS A CA 1
ATOM 718 C C . LYS A 1 92 ? -12.891 -0.909 -11.516 1 96.12 92 LYS A C 1
ATOM 720 O O . LYS A 1 92 ? -12.484 -0.608 -10.391 1 96.12 92 LYS A O 1
ATOM 725 N N . ASP A 1 93 ? -14.031 -0.438 -12.117 1 98.25 93 ASP A N 1
ATOM 726 C CA . ASP A 1 93 ? -14.984 0.239 -11.25 1 98.25 93 ASP A CA 1
ATOM 727 C C . ASP A 1 93 ? -15.352 -0.631 -10.047 1 98.25 93 ASP A C 1
ATOM 729 O O . ASP A 1 93 ? -15.602 -1.829 -10.195 1 98.25 93 ASP A O 1
ATOM 733 N N . SER A 1 94 ? -15.359 0.044 -8.883 1 97.81 94 SER A N 1
ATOM 734 C CA . SER A 1 94 ? -15.648 -0.763 -7.703 1 97.81 94 SER A CA 1
ATOM 735 C C . SER A 1 94 ? -16.031 0.113 -6.52 1 97.81 94 SER A C 1
ATOM 737 O O . SER A 1 94 ? -15.758 1.315 -6.512 1 97.81 94 SER A O 1
ATOM 739 N N . LYS A 1 95 ? -16.781 -0.52 -5.629 1 98.38 95 LYS A N 1
ATOM 740 C CA . LYS A 1 95 ? -16.953 0.018 -4.281 1 98.38 95 LYS A CA 1
ATOM 741 C C . LYS A 1 95 ? -15.906 -0.562 -3.326 1 98.38 95 LYS A C 1
ATOM 743 O O . LYS A 1 95 ? -15.633 -1.764 -3.354 1 98.38 95 LYS A O 1
ATOM 748 N N . ALA A 1 96 ? -15.359 0.327 -2.566 1 98.31 96 ALA A N 1
ATOM 749 C CA . ALA A 1 96 ? -14.281 -0.156 -1.703 1 98.31 96 ALA A CA 1
ATOM 750 C C . ALA A 1 96 ? -14.289 0.574 -0.363 1 98.31 96 ALA A C 1
ATOM 752 O O . ALA A 1 96 ? -14.875 1.649 -0.236 1 98.31 96 ALA A O 1
ATOM 753 N N . TRP A 1 97 ? -13.734 -0.09 0.6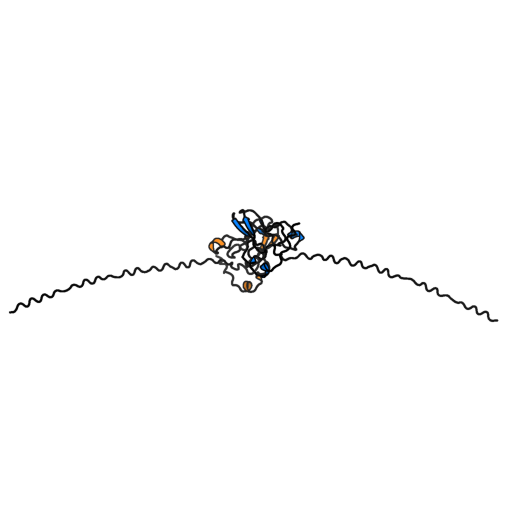28 1 98.69 97 TRP A N 1
ATOM 754 C CA . TRP A 1 97 ? -13.43 0.532 1.912 1 98.69 97 TRP A CA 1
ATOM 755 C C . TRP A 1 97 ? -11.953 0.908 1.995 1 98.69 97 TRP A C 1
ATOM 757 O O . TRP A 1 97 ? -11.086 0.033 2.072 1 98.69 97 TRP A O 1
ATOM 767 N N . LEU A 1 98 ? -11.672 2.184 1.98 1 98.81 98 LEU A N 1
ATOM 768 C CA . LEU A 1 98 ? -10.289 2.643 2.111 1 98.81 98 LEU A CA 1
ATOM 769 C C . LEU A 1 98 ? -9.953 2.939 3.568 1 98.81 98 LEU A C 1
ATOM 771 O O . LEU A 1 98 ? -10.789 3.465 4.309 1 98.81 98 LEU A O 1
ATOM 775 N N . CYS A 1 99 ? -8.781 2.645 3.881 1 98.69 99 CYS A N 1
ATOM 776 C CA . CYS A 1 99 ? -8.305 2.762 5.254 1 98.69 99 CYS A CA 1
ATOM 777 C C . CYS A 1 99 ? -8.359 4.211 5.727 1 98.69 99 CYS A C 1
ATOM 779 O O . CYS A 1 99 ? -7.898 5.113 5.027 1 98.69 99 CYS A O 1
ATOM 781 N N . GLY A 1 100 ? -8.836 4.379 6.941 1 98.5 100 GLY A N 1
ATOM 782 C CA . GLY A 1 100 ? -8.867 5.695 7.555 1 98.5 100 GLY A CA 1
ATOM 783 C C . GLY A 1 100 ? -7.875 5.848 8.695 1 98.5 100 GLY A C 1
ATOM 784 O O . GLY A 1 100 ? -7.438 6.961 9 1 98.5 100 GLY A O 1
ATOM 785 N N . CYS A 1 101 ? -7.449 4.738 9.273 1 98.31 101 CYS A N 1
ATOM 786 C CA . CYS A 1 101 ? -6.602 4.812 10.453 1 98.31 101 CYS A CA 1
ATOM 787 C C . CYS A 1 101 ? -5.129 4.887 10.07 1 98.31 101 CYS A C 1
ATOM 789 O O . CYS A 1 101 ? -4.273 5.191 10.906 1 98.31 101 CYS A O 1
ATOM 791 N N . LYS A 1 102 ? -4.758 4.57 8.75 1 97.75 102 LYS A N 1
ATOM 792 C CA . LYS A 1 102 ? -3.447 4.727 8.125 1 97.75 102 LYS A CA 1
ATOM 793 C C . LYS A 1 102 ? -2.484 3.631 8.578 1 97.75 102 LYS A C 1
ATOM 795 O O . LYS A 1 102 ? -1.299 3.664 8.242 1 97.75 102 LYS A O 1
ATOM 800 N N . TYR A 1 103 ? -2.992 2.609 9.227 1 96.12 103 TYR A N 1
ATOM 801 C CA . TYR A 1 103 ? -2.109 1.556 9.711 1 96.12 103 TYR A CA 1
ATOM 802 C C . TYR A 1 103 ? -2.426 0.226 9.039 1 96.12 103 TYR A C 1
ATOM 804 O O . TYR A 1 103 ? -2.049 -0.836 9.539 1 96.12 103 TYR A O 1
ATOM 812 N N . THR A 1 104 ? -3.16 0.263 7.934 1 96.44 104 THR A N 1
ATOM 813 C CA . THR A 1 104 ? -3.416 -0.945 7.156 1 96.44 104 THR A CA 1
ATOM 814 C C . THR A 1 104 ? -2.109 -1.545 6.645 1 96.44 104 THR A C 1
ATOM 816 O O . THR A 1 104 ? -1.198 -0.814 6.25 1 96.44 104 THR A O 1
ATOM 819 N N . ALA A 1 105 ? -1.983 -2.814 6.586 1 90.38 105 ALA A N 1
ATOM 820 C CA . ALA A 1 105 ? -0.869 -3.506 5.945 1 90.38 105 ALA A CA 1
ATOM 821 C C . ALA A 1 105 ? -1.129 -3.695 4.453 1 90.38 105 ALA A C 1
ATOM 823 O O . ALA A 1 105 ? -0.286 -4.234 3.732 1 90.38 105 ALA A O 1
ATOM 824 N N . ASN A 1 106 ? -2.328 -3.287 3.98 1 91.56 106 ASN A N 1
ATOM 825 C CA . ASN A 1 106 ? -2.76 -3.41 2.594 1 91.56 106 ASN A CA 1
ATOM 826 C C . ASN A 1 106 ? -3.211 -2.068 2.025 1 91.56 106 ASN A C 1
ATOM 828 O O . ASN A 1 106 ? -4.332 -1.945 1.524 1 91.56 106 ASN A O 1
ATOM 832 N N . PRO A 1 107 ? -2.295 -1.141 2.057 1 96.19 107 PRO A N 1
ATOM 833 C CA . PRO A 1 107 ? -2.764 0.144 1.532 1 96.19 107 PRO A CA 1
ATOM 834 C C . PRO A 1 107 ? -3.113 0.084 0.047 1 96.19 107 PRO A C 1
ATOM 836 O O . PRO A 1 107 ? -2.512 -0.69 -0.702 1 96.19 107 PRO A O 1
ATOM 839 N N . PRO A 1 108 ? -4.113 0.917 -0.28 1 97.75 108 PRO A N 1
ATOM 840 C CA . PRO A 1 108 ? -4.875 1.879 0.523 1 97.75 108 PRO A CA 1
ATOM 841 C C . PRO A 1 108 ? -6.109 1.26 1.174 1 97.75 108 PRO A C 1
ATOM 843 O O . PRO A 1 108 ? -6.902 1.968 1.798 1 97.75 108 PRO A O 1
ATOM 846 N N . TYR A 1 109 ? -6.297 -0.021 1.086 1 97.12 109 TYR A N 1
ATOM 847 C CA . TYR A 1 109 ? -7.539 -0.683 1.476 1 97.12 109 TYR A CA 1
ATOM 848 C C . TYR A 1 109 ? -7.516 -1.057 2.953 1 97.12 109 TYR A C 1
ATOM 850 O O . TYR A 1 109 ? -6.457 -1.351 3.51 1 97.12 109 TYR A O 1
ATOM 858 N N . CYS A 1 110 ? -8.688 -1.058 3.537 1 97.88 110 CYS A N 1
ATOM 859 C CA . CYS A 1 110 ? -8.828 -1.493 4.922 1 97.88 110 CYS A CA 1
ATOM 860 C C . CYS A 1 110 ? -8.594 -2.994 5.047 1 97.88 110 CYS A C 1
ATOM 862 O O . CYS A 1 110 ? -9.133 -3.779 4.27 1 97.88 110 CYS A O 1
ATOM 864 N N . ASP A 1 111 ? -7.863 -3.344 6.039 1 94.56 111 ASP A N 1
ATOM 865 C CA . ASP A 1 111 ? -7.609 -4.762 6.262 1 94.56 111 ASP A CA 1
ATOM 866 C C . ASP A 1 111 ? -8.094 -5.199 7.645 1 94.56 111 ASP A C 1
ATOM 868 O O . ASP A 1 111 ? -7.762 -6.289 8.109 1 94.56 111 ASP A O 1
ATOM 872 N N . GLY A 1 112 ? -8.82 -4.293 8.359 1 97.31 112 GLY A N 1
ATOM 873 C CA . GLY A 1 112 ? -9.375 -4.656 9.656 1 97.31 112 GLY A CA 1
ATOM 874 C C . GLY A 1 112 ? -8.531 -4.164 10.82 1 97.31 112 GLY A C 1
ATOM 875 O O . GLY A 1 112 ? -8.992 -4.168 11.969 1 97.31 112 GLY A O 1
ATOM 876 N N . THR A 1 113 ? -7.336 -3.666 10.633 1 97.06 113 THR A N 1
ATOM 877 C CA . THR A 1 113 ? -6.449 -3.186 11.688 1 97.06 113 THR A CA 1
ATOM 878 C C . THR A 1 113 ? -7.125 -2.086 12.5 1 97.06 113 THR A C 1
ATOM 880 O O . THR A 1 113 ? -6.82 -1.907 13.68 1 97.06 113 THR A O 1
ATOM 883 N N . HIS A 1 114 ? -8.102 -1.407 11.961 1 98.19 114 HIS A N 1
ATOM 884 C CA . HIS A 1 114 ? -8.766 -0.31 12.656 1 98.19 114 HIS A CA 1
ATOM 885 C C . HIS A 1 114 ? -9.516 -0.809 13.891 1 98.19 114 HIS A C 1
ATOM 887 O O . HIS A 1 114 ? -9.883 -0.017 14.758 1 98.19 114 HIS A O 1
ATOM 893 N N . LYS A 1 115 ? -9.727 -2.059 13.93 1 98.38 115 LYS A N 1
ATOM 894 C CA . LYS A 1 115 ? -10.477 -2.629 15.047 1 98.38 115 LYS A CA 1
ATOM 895 C C . LYS A 1 115 ? -9.578 -2.807 16.266 1 98.38 115 LYS A C 1
ATOM 897 O O . LYS A 1 115 ? -10.078 -3.035 17.375 1 98.38 115 LYS A O 1
ATOM 902 N N . GLN A 1 116 ? -8.305 -2.727 16.109 1 97.94 116 GLN A N 1
ATOM 903 C CA . GLN A 1 116 ? -7.363 -2.93 17.203 1 97.94 116 GLN A CA 1
ATOM 904 C C . GLN A 1 116 ? -7.504 -1.834 18.266 1 97.94 116 GLN A C 1
ATOM 906 O O . GLN A 1 116 ? -7.871 -0.701 17.938 1 97.94 116 GLN A O 1
ATOM 911 N N . GLU A 1 117 ? -7.168 -2.15 19.469 1 97.56 117 GLU A N 1
ATOM 912 C CA . GLU A 1 117 ? -7.402 -1.285 20.625 1 97.56 117 GLU A CA 1
ATOM 913 C C . GLU A 1 117 ? -6.594 0.005 20.516 1 97.56 117 GLU A C 1
ATOM 915 O O . GLU A 1 117 ? -7.066 1.073 20.906 1 97.56 117 GLU A O 1
ATOM 920 N N . PHE A 1 118 ? -5.363 -0.055 20.062 1 96.12 118 PHE A N 1
ATOM 921 C CA . PHE A 1 118 ? -4.535 1.144 20.031 1 96.12 118 PHE A CA 1
ATOM 922 C C . PHE A 1 118 ? -5.125 2.197 19.109 1 96.12 118 PHE A C 1
ATOM 924 O O . PHE A 1 118 ? -4.875 3.393 19.281 1 96.12 118 PHE A O 1
ATOM 931 N N . ILE A 1 119 ? -5.875 1.728 18.156 1 96.62 119 ILE A N 1
ATOM 932 C CA . ILE A 1 119 ? -6.555 2.67 17.281 1 96.62 119 ILE A CA 1
ATOM 933 C C . ILE A 1 119 ? -7.859 3.133 17.922 1 96.62 119 ILE A C 1
ATOM 935 O O . ILE A 1 119 ? -8.133 4.332 18 1 96.62 119 ILE A O 1
ATOM 939 N N . GLN A 1 120 ? -8.688 2.119 18.422 1 96.75 120 GLN A N 1
ATOM 940 C CA . GLN A 1 120 ? -10.008 2.43 18.969 1 96.75 120 GLN A CA 1
ATOM 941 C C . GLN A 1 120 ? -9.898 3.285 20.219 1 96.75 120 GLN A C 1
ATOM 943 O O . GLN A 1 120 ? -10.805 4.066 20.531 1 96.75 120 GLN A O 1
ATOM 948 N N . SER A 1 121 ? -8.812 3.355 20.938 1 96.75 121 SER A N 1
ATOM 949 C CA . SER A 1 121 ? -8.641 4.129 22.156 1 96.75 121 SER A CA 1
ATOM 950 C C . SER A 1 121 ? -7.922 5.445 21.891 1 96.75 121 SER A C 1
ATOM 952 O O . SER A 1 121 ? -7.777 6.277 22.781 1 96.75 121 SER A O 1
ATOM 954 N N . ALA A 1 122 ? -7.43 5.555 20.703 1 94.75 122 ALA A N 1
ATOM 955 C CA . ALA A 1 122 ? -6.656 6.75 20.375 1 94.75 122 ALA A CA 1
ATOM 956 C C . ALA A 1 122 ? -7.547 7.988 20.359 1 94.75 122 ALA A C 1
ATOM 958 O O . ALA A 1 122 ? -8.742 7.898 20.078 1 94.75 122 ALA A O 1
ATOM 959 N N . LEU A 1 123 ? -6.988 9.188 20.703 1 88.75 123 LEU A N 1
ATOM 960 C CA . LEU A 1 123 ? -7.688 10.453 20.562 1 88.75 123 LEU A CA 1
ATOM 961 C C . LEU A 1 123 ? -7.535 11 19.141 1 88.75 123 LEU A C 1
ATOM 963 O O . LEU A 1 123 ? -6.418 11.117 18.641 1 88.75 123 LEU A O 1
ATOM 967 N N . LEU A 1 124 ? -8.594 11.203 18.453 1 86.38 124 LEU A N 1
ATOM 968 C CA . LEU A 1 124 ? -8.539 11.727 17.094 1 86.38 124 LEU A CA 1
ATOM 969 C C . LEU A 1 124 ? -8.305 13.227 17.094 1 86.38 124 LEU A C 1
ATOM 971 O O . LEU A 1 124 ? -8.742 13.93 18.016 1 86.38 124 LEU A O 1
ATOM 975 N N . PRO A 1 125 ? -7.473 13.641 16.156 1 75.19 125 PRO A N 1
ATOM 976 C CA . PRO A 1 125 ? -7.262 15.086 16.109 1 75.19 125 PRO A CA 1
ATOM 977 C C . PRO A 1 125 ? -8.562 15.867 15.938 1 75.19 125 PRO A C 1
ATOM 979 O O . PRO A 1 125 ? -9.492 15.391 15.289 1 75.19 125 PRO A O 1
ATOM 982 N N . GLU A 1 126 ? -8.781 16.844 16.797 1 66.44 126 GLU A N 1
ATOM 983 C CA . GLU A 1 126 ? -9.961 17.703 16.734 1 66.44 126 GLU A CA 1
ATOM 984 C C . GLU A 1 126 ? -10.172 18.25 15.336 1 66.44 126 GLU A C 1
ATOM 986 O O . GLU A 1 126 ? -9.219 18.703 14.688 1 66.44 126 GLU A O 1
ATOM 991 N N . LYS A 1 127 ? -11.211 17.797 14.508 1 58.5 127 LYS A N 1
ATOM 992 C CA . LYS A 1 127 ? -11.578 18.438 13.25 1 58.5 127 LYS A CA 1
ATOM 993 C C . LYS A 1 127 ? -11.773 19.938 13.438 1 58.5 127 LYS A C 1
ATOM 995 O O . LYS A 1 127 ? -12.617 20.359 14.234 1 58.5 127 LYS A O 1
ATOM 1000 N N . THR A 1 128 ? -10.773 20.688 13.461 1 43.59 128 THR A N 1
ATOM 1001 C CA . THR A 1 128 ? -11.062 22.109 13.57 1 43.59 128 THR A CA 1
ATOM 1002 C C . THR A 1 128 ? -11.992 22.562 12.445 1 43.59 128 THR A C 1
ATOM 1004 O O . THR A 1 128 ? -11.633 22.5 11.266 1 43.59 128 THR A O 1
ATOM 1007 N N . ASP A 1 129 ? -13.258 22.219 12.516 1 41.34 129 ASP A N 1
ATOM 1008 C CA . ASP A 1 129 ? -14.242 22.922 11.711 1 41.34 129 ASP A CA 1
ATOM 1009 C C . ASP A 1 129 ? -13.859 24.391 11.555 1 41.34 129 ASP A C 1
ATOM 1011 O O . ASP A 1 129 ? -13.906 25.172 12.516 1 41.34 129 ASP A O 1
ATOM 1015 N N . SER A 1 130 ? -12.688 24.75 11.109 1 34.78 130 SER A N 1
ATOM 1016 C CA . SER A 1 130 ? -12.82 26.172 10.828 1 34.78 130 SER A CA 1
ATOM 1017 C C . SER A 1 130 ? -13.688 26.422 9.594 1 34.78 130 SER A C 1
ATOM 1019 O O . SER A 1 130 ? -13.688 25.609 8.664 1 34.78 130 SER A O 1
ATOM 1021 N N . MET B 1 1 ? -46.219 -107.312 -3.451 1 32.28 1 MET B N 1
ATOM 1022 C CA . MET B 1 1 ? -45.562 -106.5 -4.484 1 32.28 1 MET B CA 1
ATOM 1023 C C . MET B 1 1 ? -46.062 -105.062 -4.445 1 32.28 1 MET B C 1
ATOM 1025 O O . MET B 1 1 ? -47 -104.688 -5.164 1 32.28 1 MET B O 1
ATOM 1029 N N . ASN B 1 2 ? -46.188 -104.438 -3.174 1 36.84 2 ASN B N 1
ATOM 1030 C CA . ASN B 1 2 ? -46.75 -103.125 -2.736 1 36.84 2 ASN B CA 1
ATOM 1031 C C . ASN B 1 2 ? -45.969 -101.938 -3.346 1 36.84 2 ASN B C 1
ATOM 1033 O O . ASN B 1 2 ? -44.75 -101.938 -3.316 1 36.84 2 ASN B O 1
ATOM 1037 N N . THR B 1 3 ? -46.5 -101.312 -4.422 1 37.12 3 THR B N 1
ATOM 1038 C CA . THR B 1 3 ? -46.188 -100.25 -5.367 1 37.12 3 THR B CA 1
ATOM 1039 C C . THR B 1 3 ? -45.938 -98.938 -4.641 1 37.12 3 THR B C 1
ATOM 1041 O O . THR B 1 3 ? -46.906 -98.312 -4.133 1 37.12 3 THR B O 1
ATOM 1044 N N . ILE B 1 4 ? -44.938 -98.812 -3.738 1 41.03 4 ILE B N 1
ATOM 1045 C CA . ILE B 1 4 ? -44.688 -97.625 -2.902 1 41.03 4 ILE B CA 1
ATOM 1046 C C . ILE B 1 4 ? -44.312 -96.438 -3.781 1 41.03 4 ILE B C 1
ATOM 1048 O O . ILE B 1 4 ? -43.281 -96.438 -4.48 1 41.03 4 ILE B O 1
ATOM 1052 N N . ILE B 1 5 ? -45.25 -95.812 -4.543 1 41.47 5 ILE B N 1
ATOM 1053 C CA . ILE B 1 5 ? -45.031 -94.688 -5.457 1 41.47 5 ILE B CA 1
ATOM 1054 C C . ILE B 1 5 ? -44.5 -93.5 -4.684 1 41.47 5 ILE B C 1
ATOM 1056 O O . ILE B 1 5 ? -45.188 -92.938 -3.812 1 41.47 5 ILE B O 1
ATOM 1060 N N . SER B 1 6 ? -43.25 -93.5 -4.109 1 38.59 6 SER B N 1
ATOM 1061 C CA . SER B 1 6 ? -42.656 -92.438 -3.289 1 38.59 6 SER B CA 1
ATOM 1062 C C . SER B 1 6 ? -42.531 -91.125 -4.066 1 38.59 6 SER B C 1
ATOM 1064 O O . SER B 1 6 ? -41.969 -91.125 -5.164 1 38.59 6 SER B O 1
ATOM 1066 N N . ASP B 1 7 ? -43.594 -90.25 -4.082 1 34.19 7 ASP B N 1
ATOM 1067 C CA . ASP B 1 7 ? -43.719 -88.938 -4.719 1 34.19 7 ASP B CA 1
ATOM 1068 C C . ASP B 1 7 ? -42.625 -88 -4.238 1 34.19 7 ASP B C 1
ATOM 1070 O O . ASP B 1 7 ? -42.625 -87.625 -3.068 1 34.19 7 ASP B O 1
ATOM 1074 N N . ARG B 1 8 ? -41.344 -88.062 -4.465 1 37.69 8 ARG B N 1
ATOM 1075 C CA . ARG B 1 8 ? -40.281 -87.188 -4.023 1 37.69 8 ARG B CA 1
ATOM 1076 C C . ARG B 1 8 ? -40.469 -85.812 -4.652 1 37.69 8 ARG B C 1
ATOM 1078 O O . ARG B 1 8 ? -40.406 -85.625 -5.875 1 37.69 8 ARG B O 1
ATOM 1085 N N . VAL B 1 9 ? -41.438 -85 -4.207 1 37.94 9 VAL B N 1
ATOM 1086 C CA . VAL B 1 9 ? -41.625 -83.625 -4.684 1 37.94 9 VAL B CA 1
ATOM 1087 C C . VAL B 1 9 ? -40.312 -82.875 -4.449 1 37.94 9 VAL B C 1
ATOM 1089 O O . VAL B 1 9 ? -39.812 -82.812 -3.328 1 37.94 9 VAL B O 1
ATOM 1092 N N . ARG B 1 10 ? -39.281 -82.875 -5.375 1 39.38 10 ARG B N 1
ATOM 1093 C CA . ARG B 1 10 ? -38.031 -82.125 -5.359 1 39.38 10 ARG B CA 1
ATOM 1094 C C . ARG B 1 10 ? -38.312 -80.625 -5.359 1 39.38 10 ARG B C 1
ATOM 1096 O O . ARG B 1 10 ? -39.031 -80.062 -6.219 1 39.38 10 ARG B O 1
ATOM 1103 N N . LYS B 1 11 ? -38.5 -79.938 -4.176 1 39.34 11 LYS B N 1
ATOM 1104 C CA . LYS B 1 11 ? -38.594 -78.5 -4.031 1 39.34 11 LYS B CA 1
ATOM 1105 C C . LYS B 1 11 ? -37.375 -77.812 -4.664 1 39.34 11 LYS B C 1
ATOM 1107 O O . LYS B 1 11 ? -36.25 -78 -4.254 1 39.3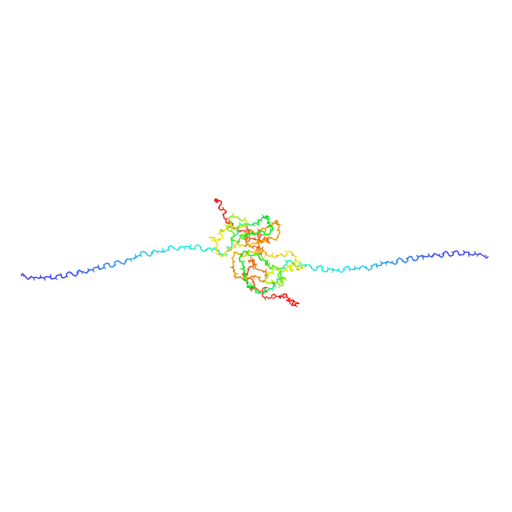4 11 LYS B O 1
ATOM 1112 N N . LEU B 1 12 ? -37.375 -77.5 -5.973 1 45.16 12 LEU B N 1
ATOM 1113 C CA . LEU B 1 12 ? -36.375 -76.688 -6.621 1 45.16 12 LEU B CA 1
ATOM 1114 C C . LEU B 1 12 ? -36.344 -75.312 -5.965 1 45.16 12 LEU B C 1
ATOM 1116 O O . LEU B 1 12 ? -37.344 -74.562 -5.977 1 45.16 12 LEU B O 1
ATOM 1120 N N . VAL B 1 13 ? -35.719 -75.125 -4.828 1 40.66 13 VAL B N 1
ATOM 1121 C CA . VAL B 1 13 ? -35.5 -73.812 -4.246 1 40.66 13 VAL B CA 1
ATOM 1122 C C . VAL B 1 13 ? -34.688 -72.938 -5.215 1 40.66 13 VAL B C 1
ATOM 1124 O O . VAL B 1 13 ? -33.688 -73.375 -5.766 1 40.66 13 VAL B O 1
ATOM 1127 N N . SER B 1 14 ? -35.406 -72.188 -6.102 1 42.47 14 SER B N 1
ATOM 1128 C CA . SER B 1 14 ? -34.812 -71.125 -6.945 1 42.47 14 SER B CA 1
ATOM 1129 C C . SER B 1 14 ? -33.938 -70.188 -6.133 1 42.47 14 SER B C 1
ATOM 1131 O O . SER B 1 14 ? -34.406 -69.562 -5.168 1 42.47 14 SER B O 1
ATOM 1133 N N . ALA B 1 15 ? -32.656 -70.5 -5.895 1 47.41 15 ALA B N 1
ATOM 1134 C CA . ALA B 1 15 ? -31.656 -69.562 -5.344 1 47.41 15 ALA B CA 1
ATOM 1135 C C . ALA B 1 15 ? -31.578 -68.25 -6.145 1 47.41 15 ALA B C 1
ATOM 1137 O O . ALA B 1 15 ? -31.25 -68.312 -7.336 1 47.41 15 ALA B O 1
ATOM 1138 N N . THR B 1 16 ? -32.625 -67.375 -5.996 1 47.91 16 THR B N 1
ATOM 1139 C CA . THR B 1 16 ? -32.469 -66.062 -6.539 1 47.91 16 THR B CA 1
ATOM 1140 C C . THR B 1 16 ? -31.156 -65.438 -6.098 1 47.91 16 THR B C 1
ATOM 1142 O O . THR B 1 16 ? -30.922 -65.25 -4.902 1 47.91 16 THR B O 1
ATOM 1145 N N . LEU B 1 17 ? -30.047 -65.75 -6.742 1 50.84 17 LEU B N 1
ATOM 1146 C CA . LEU B 1 17 ? -28.75 -65.125 -6.57 1 50.84 17 LEU B CA 1
ATOM 1147 C C . LEU B 1 17 ? -28.8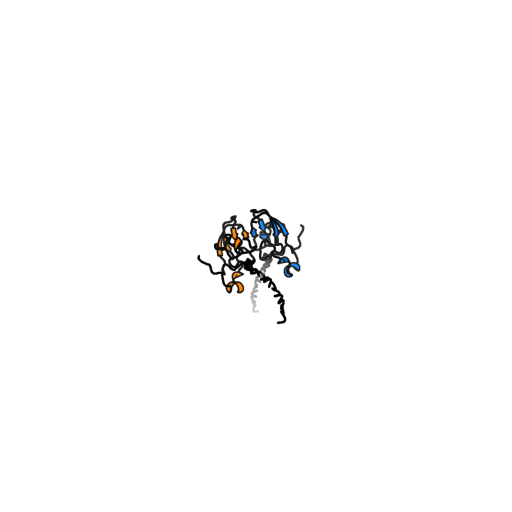91 -63.594 -6.703 1 50.84 17 LEU B C 1
ATOM 1149 O O . LEU B 1 17 ? -29.109 -63.062 -7.805 1 50.84 17 LEU B O 1
ATOM 1153 N N . ILE B 1 18 ? -29.672 -62.938 -5.875 1 49.12 18 ILE B N 1
ATOM 1154 C CA . ILE B 1 18 ? -29.578 -61.469 -5.91 1 49.12 18 ILE B CA 1
ATOM 1155 C C . ILE B 1 18 ? -28.125 -61.031 -5.723 1 49.12 18 ILE B C 1
ATOM 1157 O O . ILE B 1 18 ? -27.547 -61.281 -4.664 1 49.12 18 ILE B O 1
ATOM 1161 N N . GLN B 1 19 ? -27.266 -61.312 -6.68 1 48.06 19 GLN B N 1
ATOM 1162 C CA . GLN B 1 19 ? -25.953 -60.656 -6.543 1 48.06 19 GLN B CA 1
ATOM 1163 C C . GLN B 1 19 ? -26.094 -59.156 -6.301 1 48.06 19 GLN B C 1
ATOM 1165 O O . GLN B 1 19 ? -26.812 -58.469 -7.02 1 48.06 19 GLN B O 1
ATOM 1170 N N . PRO B 1 20 ? -25.969 -58.75 -5.066 1 52.97 20 PRO B N 1
ATOM 1171 C CA . PRO B 1 20 ? -25.906 -57.281 -4.914 1 52.97 20 PRO B CA 1
ATOM 1172 C C . PRO B 1 20 ? -24.859 -56.656 -5.816 1 52.97 20 PRO B C 1
ATOM 1174 O O . PRO B 1 20 ? -23.734 -57.156 -5.938 1 52.97 20 PRO B O 1
ATOM 1177 N N . TRP B 1 21 ? -25.25 -56.062 -7.051 1 53.09 21 TRP B N 1
ATOM 1178 C CA . TRP B 1 21 ? -24.391 -55.188 -7.84 1 53.09 21 TRP B CA 1
ATOM 1179 C C . TRP B 1 21 ? -23.688 -54.156 -6.945 1 53.09 21 TRP B C 1
ATOM 1181 O O . TRP B 1 21 ? -24.344 -53.281 -6.379 1 53.09 21 TRP B O 1
ATOM 1191 N N . THR B 1 22 ? -22.828 -54.656 -6.082 1 53.12 22 THR B N 1
ATOM 1192 C CA . THR B 1 22 ? -22.016 -53.625 -5.445 1 53.12 22 THR B CA 1
ATOM 1193 C C . THR B 1 22 ? -21.359 -52.719 -6.488 1 53.12 22 THR B C 1
ATOM 1195 O O . THR B 1 22 ? -20.469 -53.188 -7.223 1 53.12 22 THR B O 1
ATOM 1198 N N . TRP B 1 23 ? -22.156 -51.844 -7.148 1 54.59 23 TRP B N 1
ATOM 1199 C CA . TRP B 1 23 ? -21.469 -50.844 -7.953 1 54.59 23 TRP B CA 1
ATOM 1200 C C . TRP B 1 23 ? -20.25 -50.281 -7.223 1 54.59 23 TRP B C 1
ATOM 1202 O O . TRP B 1 23 ? -20.297 -50.062 -6.012 1 54.59 23 TRP B O 1
ATOM 1212 N N . PRO B 1 24 ? -19.047 -50.562 -7.789 1 56.66 24 PRO B N 1
ATOM 1213 C CA . PRO B 1 24 ? -17.938 -49.906 -7.129 1 56.66 24 PRO B CA 1
ATOM 1214 C C . PRO B 1 24 ? -18.203 -48.406 -6.902 1 56.66 24 PRO B C 1
ATOM 1216 O O . PRO B 1 24 ? -18.75 -47.719 -7.789 1 56.66 24 PRO B O 1
ATOM 1219 N N . ILE B 1 25 ? -18.5 -48 -5.73 1 55.5 25 ILE B N 1
ATOM 1220 C CA . ILE B 1 25 ? -18.469 -46.562 -5.422 1 55.5 25 ILE B CA 1
ATOM 1221 C C . ILE B 1 25 ? -17.203 -45.938 -6.008 1 55.5 25 ILE B C 1
ATOM 1223 O O . ILE B 1 25 ? -16.094 -46.312 -5.641 1 55.5 25 ILE B O 1
ATOM 1227 N N . ILE B 1 26 ? -17.188 -45.562 -7.285 1 50.31 26 ILE B N 1
ATOM 1228 C CA . ILE B 1 26 ? -16.109 -44.719 -7.773 1 50.31 26 ILE B CA 1
ATOM 1229 C C . ILE B 1 26 ? -15.836 -43.594 -6.773 1 50.31 26 ILE B C 1
ATOM 1231 O O . ILE B 1 26 ? -16.703 -42.75 -6.531 1 50.31 26 ILE B O 1
ATOM 1235 N N . THR B 1 27 ? -15.086 -43.812 -5.773 1 51.31 27 THR B N 1
ATOM 1236 C CA . THR B 1 27 ? -14.617 -42.688 -4.996 1 51.31 27 THR B CA 1
ATOM 1237 C C . THR B 1 27 ? -14.094 -41.594 -5.918 1 51.31 27 THR B C 1
ATOM 1239 O O . THR B 1 27 ? -13.242 -41.844 -6.777 1 51.31 27 THR B O 1
ATOM 1242 N N . ALA B 1 28 ? -14.938 -40.625 -6.25 1 54.31 28 ALA B N 1
ATOM 1243 C CA . ALA B 1 28 ? -14.438 -39.438 -6.938 1 54.31 28 ALA B CA 1
ATOM 1244 C C . ALA B 1 28 ? -13.078 -39 -6.383 1 54.31 28 ALA B C 1
ATOM 1246 O O . ALA B 1 28 ? -12.859 -39.062 -5.168 1 54.31 28 ALA B O 1
ATOM 1247 N N . PRO B 1 29 ? -12.078 -39.094 -7.238 1 55.34 29 PRO B N 1
ATOM 1248 C CA . PRO B 1 29 ? -10.8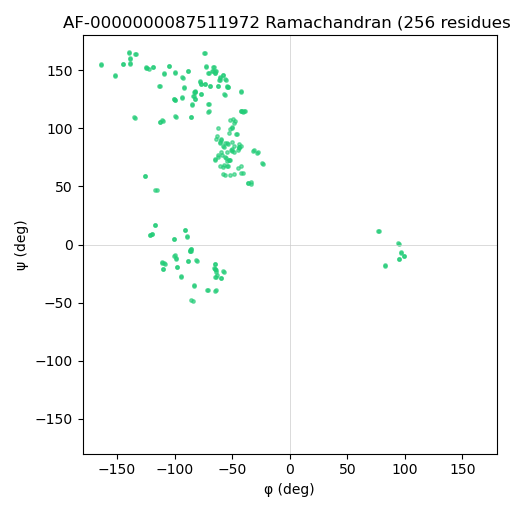44 -38.562 -6.668 1 55.34 29 PRO B CA 1
ATOM 1249 C C . PRO B 1 29 ? -11.07 -37.281 -5.867 1 55.34 29 PRO B C 1
ATOM 1251 O O . PRO B 1 29 ? -11.914 -36.438 -6.238 1 55.34 29 PRO B O 1
ATOM 1254 N N . LYS B 1 30 ? -10.883 -37.25 -4.633 1 50.62 30 LYS B N 1
ATOM 1255 C CA . LYS B 1 30 ? -10.789 -36 -3.918 1 50.62 30 LYS B CA 1
ATOM 1256 C C . LYS B 1 30 ? -9.977 -34.969 -4.711 1 50.62 30 LYS B C 1
ATOM 1258 O O . LYS B 1 30 ? -8.75 -35.062 -4.77 1 50.62 30 LYS B O 1
ATOM 1263 N N . VAL B 1 31 ? -10.43 -34.562 -5.953 1 50.81 31 VAL B N 1
ATOM 1264 C CA . VAL B 1 31 ? -9.742 -33.375 -6.465 1 50.81 31 VAL B CA 1
ATOM 1265 C C . VAL B 1 31 ? -9.242 -32.531 -5.301 1 50.81 31 VAL B C 1
ATOM 1267 O O . VAL B 1 31 ? -10.031 -32.062 -4.469 1 50.81 31 VAL B O 1
ATOM 1270 N N . GLN B 1 32 ? -8.148 -32.906 -4.715 1 45.88 32 GLN B N 1
ATOM 1271 C CA . GLN B 1 32 ? -7.512 -31.906 -3.855 1 45.88 32 GLN B CA 1
ATOM 1272 C C . GLN B 1 32 ? -7.66 -30.5 -4.438 1 45.88 32 GLN B C 1
ATOM 1274 O O . GLN B 1 32 ? -7.008 -30.156 -5.426 1 45.88 32 GLN B O 1
ATOM 1279 N N . LEU B 1 33 ? -8.766 -30.016 -4.777 1 50.41 33 LEU B N 1
ATOM 1280 C CA . LEU B 1 33 ? -8.875 -28.578 -5.059 1 50.41 33 LEU B CA 1
ATOM 1281 C C . LEU B 1 33 ? -7.77 -27.812 -4.352 1 50.41 33 LEU B C 1
ATOM 1283 O O . LEU B 1 33 ? -7.723 -27.766 -3.121 1 50.41 33 LEU B O 1
ATOM 1287 N N . SER B 1 34 ? -6.555 -27.984 -4.797 1 55 34 SER B N 1
ATOM 1288 C CA . SER B 1 34 ? -5.453 -27.219 -4.223 1 55 34 SER B CA 1
ATOM 1289 C C . SER B 1 34 ? -5.918 -25.844 -3.75 1 55 34 SER B C 1
ATOM 1291 O O . SER B 1 34 ? -6.516 -25.094 -4.52 1 55 34 SER B O 1
ATOM 1293 N N . SER B 1 35 ? -6.473 -25.672 -2.688 1 69.06 35 SER B N 1
ATOM 1294 C CA . SER B 1 35 ? -6.941 -24.453 -2.047 1 69.06 35 SER B CA 1
ATOM 1295 C C . SER B 1 35 ? -5.926 -23.328 -2.189 1 69.06 35 SER B C 1
ATOM 1297 O O . SER B 1 35 ? -4.797 -23.438 -1.7 1 69.06 35 SER B O 1
ATOM 1299 N N . LEU B 1 36 ? -5.977 -22.609 -3.33 1 76.44 36 LEU B N 1
ATOM 1300 C CA . LEU B 1 36 ? -5.07 -21.484 -3.549 1 76.44 36 LEU B CA 1
ATOM 1301 C C . LEU B 1 36 ? -4.938 -20.641 -2.289 1 76.44 36 LEU B C 1
ATOM 1303 O O . LEU B 1 36 ? -5.922 -20.406 -1.585 1 76.44 36 LEU B O 1
ATOM 1307 N N . SER B 1 37 ? -3.775 -20.312 -1.9 1 83.31 37 SER B N 1
ATOM 1308 C CA . SER B 1 37 ? -3.488 -19.547 -0.692 1 83.31 37 SER B CA 1
ATOM 1309 C C . SER B 1 37 ? -3.916 -18.094 -0.846 1 83.31 37 SER B C 1
ATOM 1311 O O . SER B 1 37 ? -3.889 -17.547 -1.95 1 83.31 37 SER B O 1
ATOM 1313 N N . SER B 1 38 ? -4.328 -17.516 0.219 1 88.5 38 SER B N 1
ATOM 1314 C CA . SER B 1 38 ? -4.68 -16.094 0.246 1 88.5 38 SER B CA 1
ATOM 1315 C C . SER B 1 38 ? -3.551 -15.266 0.842 1 88.5 38 SER B C 1
ATOM 1317 O O . SER B 1 38 ? -3.691 -14.047 1.007 1 88.5 38 SER B O 1
ATOM 1319 N N . GLU B 1 39 ? -2.445 -15.883 1.146 1 90.75 39 GLU B N 1
ATOM 1320 C CA . GLU B 1 39 ? -1.295 -15.18 1.711 1 90.75 39 GLU B CA 1
ATOM 1321 C C . GLU B 1 39 ? -0.153 -15.094 0.703 1 90.75 39 GLU B C 1
ATOM 1323 O O . GLU B 1 39 ? 0.068 -16.016 -0.076 1 90.75 39 GLU B O 1
ATOM 1328 N N . PRO B 1 40 ? 0.55 -14.031 0.798 1 95.38 40 PRO B N 1
ATOM 1329 C CA . PRO B 1 40 ? 1.681 -13.93 -0.127 1 95.38 40 PRO B CA 1
ATOM 1330 C C . PRO B 1 40 ? 2.83 -14.867 0.239 1 95.38 40 PRO B C 1
ATOM 1332 O O . PRO B 1 40 ? 2.943 -15.289 1.392 1 95.38 40 PRO B O 1
ATOM 1335 N N . VAL B 1 41 ? 3.572 -15.234 -0.752 1 96.25 41 VAL B N 1
ATOM 1336 C CA . VAL B 1 41 ? 4.828 -15.938 -0.512 1 96.25 41 VAL B CA 1
ATOM 1337 C C . VAL B 1 41 ? 5.996 -14.953 -0.617 1 96.25 41 VAL B C 1
ATOM 1339 O O . VAL B 1 41 ? 5.895 -13.93 -1.296 1 96.25 41 VAL B O 1
ATOM 1342 N N . ILE B 1 42 ? 7.016 -15.18 0.13 1 97.81 42 ILE B N 1
ATOM 1343 C CA . ILE B 1 42 ? 8.211 -14.344 0.066 1 97.81 42 ILE B CA 1
ATOM 1344 C C . ILE B 1 42 ? 8.938 -14.586 -1.255 1 97.81 42 ILE B C 1
ATOM 1346 O O . ILE B 1 42 ? 9.484 -15.672 -1.483 1 97.81 42 ILE B O 1
ATOM 1350 N N . ALA B 1 43 ? 9.023 -13.625 -2.123 1 97.75 43 ALA B N 1
ATOM 1351 C CA . ALA B 1 43 ? 9.688 -13.75 -3.418 1 97.75 43 ALA B CA 1
ATOM 1352 C C . ALA B 1 43 ? 11.188 -13.531 -3.293 1 97.75 43 ALA B C 1
ATOM 1354 O O . ALA B 1 43 ? 11.977 -14.102 -4.055 1 97.75 43 ALA B O 1
ATOM 1355 N N . SER B 1 44 ? 11.609 -12.664 -2.447 1 98.12 44 SER B N 1
ATOM 1356 C CA . SER B 1 44 ? 13.008 -12.289 -2.242 1 98.12 44 SER B CA 1
ATOM 1357 C C . SER B 1 44 ? 13.25 -11.82 -0.811 1 98.12 44 SER B C 1
ATOM 1359 O O . SER B 1 44 ? 12.391 -11.156 -0.217 1 98.12 44 SER B O 1
ATOM 1361 N N . LYS B 1 45 ? 14.383 -12.094 -0.265 1 98 45 LYS B N 1
ATOM 1362 C CA . LYS B 1 45 ? 14.75 -11.672 1.084 1 98 45 LYS B CA 1
ATOM 1363 C C . LYS B 1 45 ? 15.336 -10.266 1.077 1 98 45 LYS B C 1
ATOM 1365 O O . LYS B 1 45 ? 15.68 -9.727 2.131 1 98 45 LYS B O 1
ATOM 1370 N N . LYS B 1 46 ? 15.516 -9.75 -0.087 1 98.31 46 LYS B N 1
ATOM 1371 C CA . LYS B 1 46 ? 15.992 -8.383 -0.295 1 98.31 46 LYS B CA 1
ATOM 1372 C C . LYS B 1 46 ? 15.031 -7.598 -1.185 1 98.31 46 LYS B C 1
ATOM 1374 O O . LYS B 1 46 ? 14.359 -8.172 -2.043 1 98.31 46 LYS B O 1
ATOM 1379 N N . PRO B 1 47 ? 15.008 -6.289 -1.004 1 98.81 47 PRO B N 1
ATOM 1380 C CA . PRO B 1 47 ? 14.188 -5.496 -1.925 1 98.81 47 PRO B CA 1
ATOM 1381 C C . PRO B 1 47 ? 14.82 -5.359 -3.307 1 98.81 47 PRO B C 1
ATOM 1383 O O . PRO B 1 47 ? 15.992 -5.703 -3.49 1 98.81 47 PRO B O 1
ATOM 1386 N N . PHE B 1 48 ? 14.047 -4.938 -4.258 1 98.88 48 PHE B N 1
ATOM 1387 C CA . PHE B 1 48 ? 14.5 -4.734 -5.629 1 98.88 48 PHE B CA 1
ATOM 1388 C C . PHE B 1 48 ? 14.758 -3.256 -5.898 1 98.88 48 PHE B C 1
ATOM 1390 O O . PHE B 1 48 ? 13.875 -2.418 -5.699 1 98.88 48 PHE B O 1
ATOM 1397 N N . LYS B 1 49 ? 15.891 -2.965 -6.328 1 98.75 49 LYS B N 1
ATOM 1398 C CA . LYS B 1 49 ? 16.172 -1.611 -6.797 1 98.75 49 LYS B CA 1
ATOM 1399 C C . LYS B 1 49 ? 15.594 -1.384 -8.188 1 98.75 49 LYS B C 1
ATOM 1401 O O . LYS B 1 49 ? 15.812 -2.188 -9.102 1 98.75 49 LYS B O 1
ATOM 1406 N N . VAL B 1 50 ? 14.859 -0.296 -8.312 1 98.81 50 VAL B N 1
ATOM 1407 C CA . VAL B 1 50 ? 14.25 -0.026 -9.609 1 98.81 50 VAL B CA 1
ATOM 1408 C C . VAL B 1 50 ? 14.367 1.461 -9.938 1 98.81 50 VAL B C 1
ATOM 1410 O O . VAL B 1 50 ? 14.547 2.287 -9.039 1 98.81 50 VAL B O 1
ATOM 1413 N N . GLU B 1 51 ? 14.32 1.733 -11.227 1 98.75 51 GLU B N 1
ATOM 1414 C CA . GLU B 1 51 ? 14.109 3.09 -11.719 1 98.75 51 GLU B CA 1
ATOM 1415 C C . GLU B 1 51 ? 12.656 3.309 -12.133 1 98.75 51 GLU B C 1
ATOM 1417 O O . GLU B 1 51 ? 12.133 2.592 -12.984 1 98.75 51 GLU B O 1
ATOM 1422 N N . LEU B 1 52 ? 12.047 4.328 -11.539 1 98.62 52 LEU B N 1
ATOM 1423 C CA . LEU B 1 52 ? 10.641 4.605 -11.805 1 98.62 52 LEU B CA 1
ATOM 1424 C C . LEU B 1 52 ? 10.477 5.926 -12.547 1 98.62 52 LEU B C 1
ATOM 1426 O O . LEU B 1 52 ? 11.141 6.91 -12.227 1 98.62 52 LEU B O 1
ATOM 1430 N N . VAL B 1 53 ? 9.586 5.824 -13.547 1 98.69 53 VAL B N 1
ATOM 1431 C CA . VAL B 1 53 ? 9.258 7.023 -14.312 1 98.69 53 VAL B CA 1
ATOM 1432 C C . VAL B 1 53 ? 8.023 7.691 -13.719 1 98.69 53 VAL B C 1
ATOM 1434 O O . VAL B 1 53 ? 7 7.039 -13.5 1 98.69 53 VAL B O 1
ATOM 1437 N N . GLY B 1 54 ? 8.164 8.938 -13.43 1 97.56 54 GLY B N 1
ATOM 1438 C CA . GLY B 1 54 ? 7.031 9.695 -12.914 1 97.56 54 GLY B CA 1
ATOM 1439 C C . GLY B 1 54 ? 5.809 9.625 -13.805 1 97.56 54 GLY B C 1
ATOM 1440 O O . GLY B 1 54 ? 5.918 9.742 -15.031 1 97.56 54 GLY B O 1
ATOM 1441 N N . GLY B 1 55 ? 4.586 9.422 -13.133 1 96.94 55 GLY B N 1
ATOM 1442 C CA . GLY B 1 55 ? 3.332 9.43 -13.875 1 96.94 55 GLY B CA 1
ATOM 1443 C C . GLY B 1 55 ? 3.023 8.094 -14.531 1 96.94 55 GLY B C 1
ATOM 1444 O O . GLY B 1 55 ? 1.902 7.875 -14.992 1 96.94 55 GLY B O 1
ATOM 1445 N N . LYS B 1 56 ? 4.008 7.27 -14.672 1 98.06 56 LYS B N 1
ATOM 1446 C CA . LYS B 1 56 ? 3.787 5.957 -15.273 1 98.06 56 LYS B CA 1
ATOM 1447 C C . LYS B 1 56 ? 3.137 4.996 -14.281 1 98.06 56 LYS B C 1
ATOM 1449 O O . LYS B 1 56 ? 3.504 4.973 -13.102 1 98.06 56 LYS B O 1
ATOM 1454 N N . ARG B 1 57 ? 2.195 4.258 -14.797 1 98.06 57 ARG B N 1
ATOM 1455 C CA . ARG B 1 57 ? 1.523 3.26 -13.969 1 98.06 57 ARG B CA 1
ATOM 1456 C C . ARG B 1 57 ? 2.334 1.97 -13.898 1 98.06 57 ARG B C 1
ATOM 1458 O O . ARG B 1 57 ? 2.801 1.468 -14.922 1 98.06 57 ARG B O 1
ATOM 1465 N N . TYR B 1 58 ? 2.523 1.487 -12.688 1 98.75 58 TYR B N 1
ATOM 1466 C CA . TYR B 1 58 ? 3.18 0.208 -12.438 1 98.75 58 TYR B CA 1
ATOM 1467 C C . TYR B 1 58 ? 2.271 -0.728 -11.648 1 98.75 58 TYR B C 1
ATOM 1469 O O . TYR B 1 58 ? 1.394 -0.275 -10.914 1 98.75 58 TYR B O 1
ATOM 1477 N N . SER B 1 59 ? 2.439 -2.033 -11.844 1 98.56 59 SER B N 1
ATOM 1478 C CA . SER B 1 59 ? 1.737 -3.059 -11.078 1 98.56 59 SER B CA 1
ATOM 1479 C C . SER B 1 59 ? 2.699 -3.838 -10.188 1 98.56 59 SER B C 1
ATOM 1481 O O . SER B 1 59 ? 3.422 -4.715 -10.664 1 98.56 59 SER B O 1
ATOM 1483 N N . TRP B 1 60 ? 2.662 -3.562 -8.914 1 98.69 60 TRP B N 1
ATOM 1484 C CA . TRP B 1 60 ? 3.523 -4.27 -7.973 1 98.69 60 TRP B CA 1
ATOM 1485 C C . TRP B 1 60 ? 2.922 -5.617 -7.586 1 98.69 60 TRP B C 1
ATOM 1487 O O . TRP B 1 60 ? 1.733 -5.703 -7.266 1 98.69 60 TRP B O 1
ATOM 1497 N N . CYS B 1 61 ? 3.754 -6.586 -7.68 1 98.31 61 CYS B N 1
ATOM 1498 C CA . CYS B 1 61 ? 3.33 -7.934 -7.316 1 98.31 61 CYS B CA 1
ATOM 1499 C C . CYS B 1 61 ? 3.131 -8.055 -5.812 1 98.31 61 CYS B C 1
ATOM 1501 O O . CYS B 1 61 ? 4.078 -7.891 -5.039 1 98.31 61 CYS B O 1
ATOM 1503 N N . THR B 1 62 ? 1.948 -8.406 -5.48 1 97.31 62 THR B N 1
ATOM 1504 C CA . THR B 1 62 ? 1.648 -8.531 -4.059 1 97.31 62 THR B CA 1
ATOM 1505 C C . THR B 1 62 ? 1.747 -9.984 -3.607 1 97.31 62 THR B C 1
ATOM 1507 O O . THR B 1 62 ? 1.922 -10.258 -2.42 1 97.31 62 THR B O 1
ATOM 1510 N N . CYS B 1 63 ? 1.688 -10.914 -4.457 1 96.94 63 CYS B N 1
ATOM 1511 C CA . CYS B 1 63 ? 1.491 -12.312 -4.082 1 96.94 63 CYS B CA 1
ATOM 1512 C C . CYS B 1 63 ? 2.826 -13.039 -3.955 1 96.94 63 CYS B C 1
ATOM 1514 O O . CYS B 1 63 ? 2.916 -14.07 -3.291 1 96.94 63 CYS B O 1
ATOM 1516 N N . GLY B 1 64 ? 3.832 -12.562 -4.699 1 97.56 64 GLY B N 1
ATOM 1517 C CA . GLY B 1 64 ? 5.156 -13.156 -4.621 1 97.56 64 GLY B CA 1
ATOM 1518 C C . GLY B 1 64 ? 5.395 -14.219 -5.68 1 97.56 64 GLY B C 1
ATOM 1519 O O . GLY B 1 64 ? 6.508 -14.742 -5.801 1 97.56 64 GLY B O 1
ATOM 1520 N N . HIS B 1 65 ? 4.445 -14.477 -6.547 1 97 65 HIS B N 1
ATOM 1521 C CA . HIS B 1 65 ? 4.551 -15.594 -7.484 1 97 65 HIS B CA 1
ATOM 1522 C C . HIS B 1 65 ? 5.016 -15.109 -8.859 1 97 65 HIS B C 1
ATOM 1524 O O . HIS B 1 65 ? 5.336 -15.922 -9.727 1 97 65 HIS B O 1
ATOM 1530 N N . SER B 1 66 ? 5.016 -13.812 -9.102 1 98.12 66 SER B N 1
ATOM 1531 C CA . SER B 1 66 ? 5.434 -13.297 -10.398 1 98.12 66 SER B CA 1
ATOM 1532 C C . SER B 1 66 ? 6.836 -13.773 -10.758 1 98.12 66 SER B C 1
ATOM 1534 O O . SER B 1 66 ? 7.727 -13.789 -9.914 1 98.12 66 SER B O 1
ATOM 1536 N N . LYS B 1 67 ? 7.074 -14.078 -11.977 1 97.25 67 LYS B N 1
ATOM 1537 C CA . LYS B 1 67 ? 8.414 -14.375 -12.484 1 97.25 67 LYS B CA 1
ATOM 1538 C C . LYS B 1 67 ? 9.133 -13.094 -12.906 1 97.25 67 LYS B C 1
ATOM 1540 O O . LYS B 1 67 ? 10.312 -13.125 -13.266 1 97.25 67 LYS B O 1
ATOM 1545 N N . ASN B 1 68 ? 8.484 -12.016 -12.867 1 98.44 68 ASN B N 1
ATOM 1546 C CA . ASN B 1 68 ? 9.008 -10.703 -13.227 1 98.44 68 ASN B CA 1
ATOM 1547 C C . ASN B 1 68 ? 9.039 -9.758 -12.023 1 98.44 68 ASN B C 1
ATOM 1549 O O . ASN B 1 68 ? 8.594 -8.609 -12.125 1 98.44 68 ASN B O 1
ATOM 1553 N N . GLN B 1 69 ? 9.555 -10.289 -10.914 1 98.38 69 GLN B N 1
ATOM 1554 C CA . GLN B 1 69 ? 9.594 -9.453 -9.719 1 98.38 69 GLN B CA 1
ATOM 1555 C C . GLN B 1 69 ? 10.383 -8.172 -9.969 1 98.38 69 GLN B C 1
ATOM 1557 O O . GLN B 1 69 ? 11.344 -8.172 -10.734 1 98.38 69 GLN B O 1
ATOM 1562 N N . PRO B 1 70 ? 9.961 -7.082 -9.336 1 98.81 70 PRO B N 1
ATOM 1563 C CA . PRO B 1 70 ? 8.914 -6.938 -8.328 1 98.81 70 PRO B CA 1
ATOM 1564 C C . PRO B 1 70 ? 7.547 -6.641 -8.93 1 98.81 70 PRO B C 1
ATOM 1566 O O . PRO B 1 70 ? 6.59 -6.367 -8.203 1 98.81 70 PRO B O 1
ATOM 1569 N N . PHE B 1 71 ? 7.406 -6.805 -10.219 1 98.88 71 PHE B N 1
ATOM 1570 C CA . PHE B 1 71 ? 6.18 -6.418 -10.906 1 98.88 71 PHE B CA 1
ATOM 1571 C C . PHE B 1 71 ? 5.348 -7.645 -11.266 1 98.88 71 PHE B C 1
ATOM 1573 O O . PHE B 1 71 ? 5.891 -8.734 -11.453 1 98.88 71 PHE B O 1
ATOM 1580 N N . CYS B 1 72 ? 4.129 -7.422 -11.359 1 98.5 72 CYS B N 1
ATOM 1581 C CA . CYS B 1 72 ? 3.16 -8.484 -11.609 1 98.5 72 CYS B CA 1
ATOM 1582 C C . CYS B 1 72 ? 3.232 -8.961 -13.055 1 98.5 72 CYS B C 1
ATOM 1584 O O . CYS B 1 72 ? 3.311 -8.141 -13.977 1 98.5 72 CYS B O 1
ATOM 1586 N N . ASP B 1 73 ? 3.15 -10.273 -13.234 1 98.38 73 ASP B N 1
ATOM 1587 C CA . ASP B 1 73 ? 3.131 -10.828 -14.586 1 98.38 73 ASP B CA 1
ATOM 1588 C C . ASP B 1 73 ? 1.847 -11.609 -14.844 1 98.38 73 ASP B C 1
ATOM 1590 O O . ASP B 1 73 ? 1.759 -12.375 -15.805 1 98.38 73 ASP B O 1
ATOM 1594 N N . GLY B 1 74 ? 0.89 -11.508 -13.891 1 96.81 74 GLY B N 1
ATOM 1595 C CA . GLY B 1 74 ? -0.388 -12.172 -14.078 1 96.81 74 GLY B CA 1
ATOM 1596 C C . GLY B 1 74 ? -0.465 -13.523 -13.391 1 96.81 74 GLY B C 1
ATOM 1597 O O . GLY B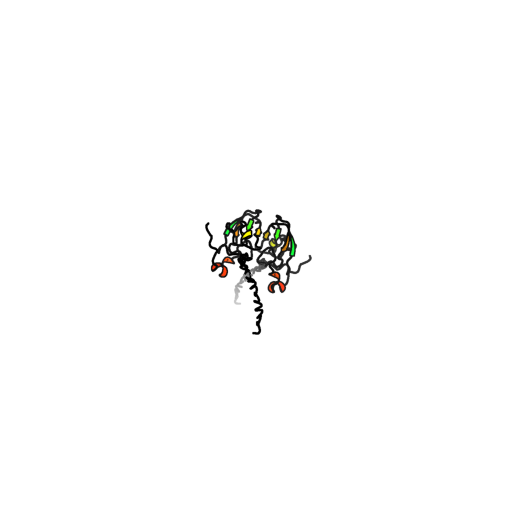 1 74 ? -1.545 -14.109 -13.281 1 96.81 74 GLY B O 1
ATOM 1598 N N . THR B 1 75 ? 0.583 -14.078 -12.82 1 96.75 75 THR B N 1
ATOM 1599 C CA . THR B 1 75 ? 0.628 -15.398 -12.203 1 96.75 75 THR B CA 1
ATOM 1600 C C . THR B 1 75 ? -0.296 -15.461 -10.992 1 96.75 75 THR B C 1
ATOM 1602 O O . THR B 1 75 ? -0.773 -16.531 -10.625 1 96.75 75 THR B O 1
ATOM 1605 N N . HIS B 1 76 ? -0.597 -14.266 -10.453 1 95.69 76 HIS B N 1
ATOM 1606 C CA . HIS B 1 76 ? -1.468 -14.25 -9.289 1 95.69 76 HIS B CA 1
ATOM 1607 C C .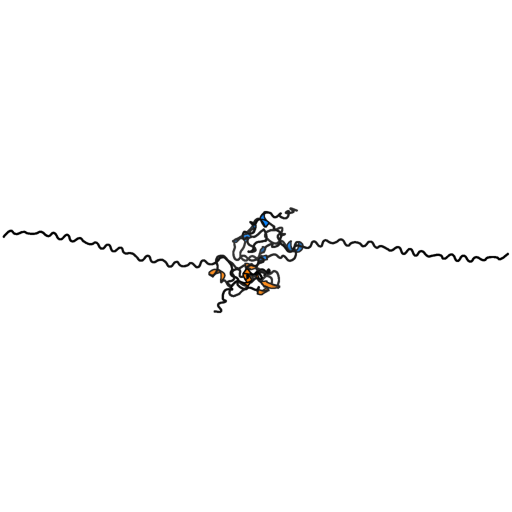 HIS B 1 76 ? -2.822 -14.875 -9.602 1 95.69 76 HIS B C 1
ATOM 1609 O O . HIS B 1 76 ? -3.477 -15.422 -8.711 1 95.69 76 HIS B O 1
ATOM 1615 N N . LYS B 1 77 ? -3.266 -14.812 -10.773 1 94.69 77 LYS B N 1
ATOM 1616 C CA . LYS B 1 77 ? -4.586 -15.297 -11.172 1 94.69 77 LYS B CA 1
ATOM 1617 C C . LYS B 1 77 ? -4.695 -16.812 -10.984 1 94.69 77 LYS B C 1
ATOM 1619 O O . LYS B 1 77 ? -5.785 -17.328 -10.727 1 94.69 77 LYS B O 1
ATOM 1624 N N . THR B 1 78 ? -3.607 -17.469 -11.078 1 94.69 78 THR B N 1
ATOM 1625 C CA . THR B 1 78 ? -3.656 -18.938 -11.031 1 94.69 78 THR B CA 1
ATOM 1626 C C . THR B 1 78 ? -3.029 -19.453 -9.734 1 94.69 78 THR B C 1
ATOM 1628 O O . THR B 1 78 ? -3.244 -20.594 -9.352 1 94.69 78 THR B O 1
ATOM 1631 N N . LYS B 1 79 ? -2.307 -18.625 -9.047 1 93.94 79 LYS B N 1
ATOM 1632 C CA . LYS B 1 79 ? -1.537 -19.156 -7.926 1 93.94 79 LYS B CA 1
ATOM 1633 C C . LYS B 1 79 ? -2.123 -18.703 -6.594 1 93.94 79 LYS B C 1
ATOM 1635 O O . LYS B 1 79 ? -1.767 -19.219 -5.539 1 93.94 79 LYS B O 1
ATOM 1640 N N . THR B 1 80 ? -2.91 -17.75 -6.652 1 92.81 80 THR B N 1
ATOM 1641 C CA . THR B 1 80 ? -3.428 -17.234 -5.387 1 92.81 80 THR B CA 1
ATOM 1642 C C . THR B 1 80 ? -4.938 -17.031 -5.465 1 92.81 80 THR B C 1
ATOM 1644 O O . THR B 1 80 ? -5.516 -17.047 -6.555 1 92.81 80 THR B O 1
ATOM 1647 N N . GLN B 1 81 ? -5.523 -16.891 -4.281 1 88.88 81 GLN B N 1
ATOM 1648 C CA . GLN B 1 81 ? -6.93 -16.516 -4.16 1 88.88 81 GLN B CA 1
ATOM 1649 C C . GLN B 1 81 ? -7.082 -15.109 -3.6 1 88.88 81 GLN B C 1
ATOM 1651 O O . GLN B 1 81 ? -6.777 -14.859 -2.432 1 88.88 81 GLN B O 1
ATOM 1656 N N . GLY B 1 82 ? -7.461 -14.211 -4.477 1 86.94 82 GLY B N 1
ATOM 1657 C CA . GLY B 1 82 ? -7.914 -12.93 -3.957 1 86.94 82 GLY B CA 1
ATOM 1658 C C . GLY B 1 82 ? -6.816 -11.883 -3.91 1 86.94 82 GLY B C 1
ATOM 1659 O O . GLY B 1 82 ? -7.078 -10.719 -3.596 1 86.94 82 GLY B O 1
ATOM 1660 N N . LEU B 1 83 ? -5.574 -12.273 -4.086 1 91.31 83 LEU B N 1
ATOM 1661 C CA . LEU B 1 83 ? -4.516 -11.266 -4.098 1 91.31 83 LEU B CA 1
ATOM 1662 C C . LEU B 1 83 ? -4.379 -10.641 -5.477 1 91.31 83 LEU B C 1
ATOM 1664 O O . LEU B 1 83 ? -4.387 -11.344 -6.492 1 91.31 83 LEU B O 1
ATOM 1668 N N . MET B 1 84 ? -4.418 -9.359 -5.508 1 93.38 84 MET B N 1
ATOM 1669 C CA . MET B 1 84 ? -4.25 -8.578 -6.73 1 93.38 84 MET B CA 1
ATOM 1670 C C . MET B 1 84 ? -3.033 -7.668 -6.633 1 93.38 84 MET B C 1
ATOM 1672 O O . MET B 1 84 ? -2.633 -7.277 -5.535 1 93.38 84 MET B O 1
ATOM 1676 N N . PRO B 1 85 ? -2.475 -7.383 -7.82 1 97.38 85 PRO B N 1
ATOM 1677 C CA . PRO B 1 85 ? -1.355 -6.438 -7.766 1 97.38 85 PRO B CA 1
ATOM 1678 C C . PRO B 1 85 ? -1.776 -5.051 -7.285 1 97.38 85 PRO B C 1
ATOM 1680 O O . PRO B 1 85 ? -2.943 -4.676 -7.418 1 97.38 85 PRO B O 1
ATOM 1683 N N . LEU B 1 86 ? -0.887 -4.398 -6.652 1 97.5 86 LEU B N 1
ATOM 1684 C CA . LEU B 1 86 ? -1.104 -2.992 -6.34 1 97.5 86 LEU B CA 1
ATOM 1685 C C . LEU B 1 86 ? -0.669 -2.104 -7.5 1 97.5 86 LEU B C 1
ATOM 1687 O O . LEU B 1 86 ? 0.522 -2.01 -7.805 1 97.5 86 LEU B O 1
ATOM 1691 N N . ARG B 1 87 ? -1.596 -1.52 -8.156 1 98 87 ARG B N 1
ATOM 1692 C CA . ARG B 1 87 ? -1.277 -0.554 -9.203 1 98 87 ARG B CA 1
ATOM 1693 C C . ARG B 1 87 ? -0.996 0.823 -8.617 1 98 87 ARG B C 1
ATOM 1695 O O . ARG B 1 87 ? -1.842 1.391 -7.918 1 98 87 ARG B O 1
ATOM 1702 N N . PHE B 1 88 ? 0.2 1.382 -8.961 1 98.06 88 PHE B N 1
ATOM 1703 C CA . PHE B 1 88 ? 0.616 2.654 -8.383 1 98.06 88 PHE B CA 1
ATOM 1704 C C . PHE B 1 88 ? 1.291 3.531 -9.43 1 98.06 88 PHE B C 1
ATOM 1706 O O . PHE B 1 88 ? 1.639 3.059 -10.508 1 98.06 88 PHE B O 1
ATOM 1713 N N . VAL B 1 89 ? 1.411 4.828 -9.039 1 97.88 89 VAL B N 1
ATOM 1714 C CA . VAL B 1 89 ? 1.975 5.832 -9.938 1 97.88 89 VAL B CA 1
ATOM 1715 C C . VAL B 1 89 ? 2.973 6.703 -9.18 1 97.88 89 VAL B C 1
ATOM 1717 O O . VAL B 1 89 ? 2.584 7.504 -8.328 1 97.88 89 VAL B O 1
ATOM 1720 N N . PRO B 1 90 ? 4.246 6.523 -9.508 1 97.12 90 PRO B N 1
ATOM 1721 C CA . PRO B 1 90 ? 5.203 7.457 -8.906 1 97.12 90 PRO B CA 1
ATOM 1722 C C . PRO B 1 90 ? 4.941 8.906 -9.305 1 97.12 90 PRO B C 1
ATOM 1724 O O . PRO B 1 90 ? 4.566 9.18 -10.453 1 97.12 90 PRO B O 1
ATOM 1727 N N . GLU B 1 91 ? 5.145 9.734 -8.328 1 94 91 GLU B N 1
ATOM 1728 C CA . GLU B 1 91 ? 4.902 11.148 -8.594 1 94 91 GLU B CA 1
ATOM 1729 C C . GLU B 1 91 ? 5.977 11.727 -9.516 1 94 91 GLU B C 1
ATOM 1731 O O . GLU B 1 91 ? 5.676 12.531 -10.398 1 94 91 GLU B O 1
ATOM 1736 N N . LYS B 1 92 ? 7.211 11.367 -9.359 1 96.19 92 LYS B N 1
ATOM 1737 C CA . LYS B 1 92 ? 8.359 11.844 -10.133 1 96.19 92 LYS B CA 1
ATOM 1738 C C . LYS B 1 92 ? 9.305 10.703 -10.469 1 96.19 92 LYS B C 1
ATOM 1740 O O . LYS B 1 92 ? 9.227 9.625 -9.875 1 96.19 92 LYS B O 1
ATOM 1745 N N . ASP B 1 93 ? 10.141 10.977 -11.523 1 98.25 93 ASP B N 1
ATOM 1746 C CA . ASP B 1 93 ? 11.219 10.016 -11.773 1 98.25 93 ASP B CA 1
ATOM 1747 C C . ASP B 1 93 ? 12.039 9.781 -10.508 1 98.25 93 ASP B C 1
ATOM 1749 O O . ASP B 1 93 ? 12.391 10.727 -9.805 1 98.25 93 ASP B O 1
ATOM 1753 N N . SER B 1 94 ? 12.312 8.492 -10.289 1 97.81 94 SER B N 1
ATOM 1754 C CA . SER B 1 94 ? 13.055 8.211 -9.062 1 97.81 94 SER B CA 1
ATOM 1755 C C . SER B 1 94 ? 13.656 6.812 -9.086 1 97.81 94 SER B C 1
ATOM 1757 O O . SER B 1 94 ? 13.234 5.965 -9.875 1 97.81 94 SER B O 1
ATOM 1759 N N . LYS B 1 95 ? 14.719 6.699 -8.312 1 98.38 95 LYS B N 1
ATOM 1760 C CA . LYS B 1 95 ? 15.211 5.379 -7.926 1 98.38 95 LYS B CA 1
ATOM 1761 C C . LYS B 1 95 ? 14.594 4.926 -6.605 1 98.38 95 LYS B C 1
ATOM 1763 O O . LYS B 1 95 ? 14.484 5.715 -5.664 1 98.38 95 LYS B O 1
ATOM 1768 N N . ALA B 1 96 ? 14.195 3.697 -6.625 1 98.25 96 ALA B N 1
ATOM 1769 C CA . ALA B 1 96 ? 13.516 3.242 -5.418 1 98.25 96 ALA B CA 1
ATOM 1770 C C . ALA B 1 96 ? 13.828 1.777 -5.125 1 98.25 96 ALA B C 1
ATOM 1772 O O . ALA B 1 96 ? 14.281 1.046 -6.012 1 98.25 96 ALA B O 1
ATOM 1773 N N . TRP B 1 97 ? 13.711 1.432 -3.863 1 98.69 97 TRP B N 1
ATOM 1774 C CA . TRP B 1 97 ? 13.727 0.036 -3.436 1 98.69 97 TRP B CA 1
ATOM 1775 C C . TRP B 1 97 ? 12.305 -0.477 -3.207 1 98.69 97 TRP B C 1
ATOM 1777 O O . TRP B 1 97 ? 11.633 -0.066 -2.258 1 98.69 97 TRP B O 1
ATOM 1787 N N . LEU B 1 98 ? 11.852 -1.358 -4.07 1 98.81 98 LEU B N 1
ATOM 1788 C CA . LEU B 1 98 ? 10.523 -1.952 -3.904 1 98.81 98 LEU B CA 1
ATOM 1789 C C . LEU B 1 98 ? 10.609 -3.26 -3.125 1 98.81 98 LEU B C 1
ATOM 1791 O O . LEU B 1 98 ? 11.555 -4.035 -3.307 1 98.81 98 LEU B O 1
ATOM 1795 N N . CYS B 1 99 ? 9.648 -3.453 -2.355 1 98.69 99 CYS B N 1
ATOM 1796 C CA . CYS B 1 99 ? 9.602 -4.598 -1.455 1 98.69 99 CYS B CA 1
ATOM 1797 C C . CYS B 1 99 ? 9.594 -5.906 -2.236 1 98.69 99 CYS B C 1
ATOM 1799 O O . CYS B 1 99 ? 8.82 -6.066 -3.182 1 98.69 99 CYS B O 1
ATOM 1801 N N . GLY B 1 100 ? 10.383 -6.84 -1.769 1 98.5 100 GLY B N 1
ATOM 1802 C CA . GLY B 1 100 ? 10.422 -8.164 -2.363 1 98.5 100 GLY B CA 1
ATOM 1803 C C . GLY B 1 100 ? 9.82 -9.234 -1.475 1 98.5 100 GLY B C 1
ATOM 1804 O O . GLY B 1 100 ? 9.336 -10.258 -1.966 1 98.5 100 GLY B O 1
ATOM 1805 N N . CYS B 1 101 ? 9.75 -8.969 -0.184 1 98.31 101 CYS B N 1
ATOM 1806 C CA . CYS B 1 101 ? 9.297 -10 0.744 1 98.31 101 CYS B CA 1
ATOM 1807 C C . CYS B 1 101 ? 7.785 -9.969 0.904 1 98.31 101 CYS B C 1
ATOM 1809 O O . CYS B 1 101 ? 7.195 -10.898 1.452 1 98.31 101 CYS B O 1
ATOM 1811 N N . LYS B 1 102 ? 7.074 -8.852 0.45 1 97.75 102 LYS B N 1
ATOM 1812 C CA . LYS B 1 102 ? 5.629 -8.688 0.347 1 97.75 102 LYS B CA 1
ATOM 1813 C C . LYS B 1 102 ? 5.008 -8.414 1.714 1 97.75 102 LYS B C 1
ATOM 1815 O O . LYS B 1 102 ? 3.783 -8.352 1.845 1 97.75 102 LYS B O 1
ATOM 1820 N N . TYR B 1 103 ? 5.828 -8.133 2.703 1 96.19 103 TYR B N 1
ATOM 1821 C CA . TYR B 1 103 ? 5.289 -7.902 4.039 1 96.19 103 TYR B CA 1
ATOM 1822 C C . TYR B 1 103 ? 5.566 -6.477 4.5 1 96.19 103 TYR B C 1
ATOM 1824 O O . TYR B 1 103 ? 5.52 -6.184 5.699 1 96.19 103 TYR B O 1
ATOM 1832 N N . THR B 1 104 ? 5.914 -5.598 3.561 1 96.44 104 THR B N 1
ATOM 1833 C CA . THR B 1 104 ? 6.082 -4.184 3.887 1 96.44 104 THR B CA 1
ATOM 1834 C C . THR B 1 104 ? 4.777 -3.592 4.414 1 96.44 104 THR B C 1
ATOM 1836 O O . THR B 1 104 ? 3.697 -3.922 3.92 1 96.44 104 THR B O 1
ATOM 1839 N N . ALA B 1 105 ? 4.812 -2.711 5.344 1 90.44 105 ALA B N 1
ATOM 1840 C CA . ALA B 1 105 ? 3.664 -1.93 5.793 1 90.44 105 ALA B CA 1
ATOM 1841 C C . ALA B 1 105 ? 3.477 -0.682 4.934 1 90.44 105 ALA B C 1
ATOM 1843 O O . ALA B 1 105 ? 2.535 0.086 5.141 1 90.44 105 ALA B O 1
ATOM 1844 N N . ASN B 1 106 ? 4.418 -0.457 3.986 1 91.56 106 ASN B N 1
ATOM 1845 C CA . ASN B 1 106 ? 4.418 0.698 3.094 1 91.56 106 ASN B CA 1
ATOM 1846 C C . ASN B 1 106 ? 4.484 0.274 1.629 1 91.56 106 ASN B C 1
ATOM 1848 O O . ASN B 1 106 ? 5.367 0.713 0.891 1 91.56 106 ASN B O 1
ATOM 1852 N N . PRO B 1 107 ? 3.494 -0.485 1.258 1 96.19 107 PRO B N 1
ATOM 1853 C CA . PRO B 1 107 ? 3.596 -0.898 -0.144 1 96.19 107 PRO B CA 1
ATOM 1854 C C . PRO B 1 107 ? 3.48 0.276 -1.114 1 96.19 107 PRO B C 1
ATOM 1856 O O . PRO B 1 107 ? 2.791 1.257 -0.823 1 96.19 107 PRO B O 1
ATOM 1859 N N . PRO B 1 108 ? 4.215 0.091 -2.229 1 97.81 108 PRO B N 1
ATOM 1860 C CA . PRO B 1 108 ? 5.043 -1.036 -2.668 1 97.81 108 PRO B CA 1
ATOM 1861 C C . PRO B 1 108 ? 6.488 -0.926 -2.195 1 97.81 108 PRO B C 1
ATOM 1863 O O . PRO B 1 108 ? 7.332 -1.745 -2.576 1 97.81 108 PRO B O 1
ATOM 1866 N N . TYR B 1 109 ? 6.812 0.019 -1.374 1 97.12 109 TYR B N 1
ATOM 1867 C CA . TYR B 1 109 ? 8.195 0.351 -1.032 1 97.12 109 TYR B CA 1
ATOM 1868 C C . TYR B 1 109 ? 8.672 -0.479 0.151 1 97.12 109 TYR B C 1
ATOM 1870 O O . TYR B 1 109 ? 7.887 -0.837 1.029 1 97.12 109 TYR B O 1
ATOM 1878 N N . CYS B 1 110 ? 9.961 -0.742 0.149 1 97.88 110 CYS B N 1
A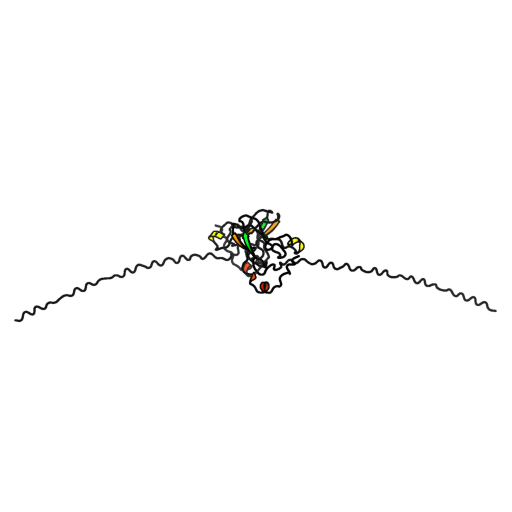TOM 1879 C CA . CYS B 1 110 ? 10.578 -1.438 1.271 1 97.88 110 CYS B CA 1
ATOM 1880 C C . CYS B 1 110 ? 10.602 -0.558 2.516 1 97.88 110 CYS B C 1
ATOM 1882 O O . CYS B 1 110 ? 10.977 0.612 2.447 1 97.88 110 CYS B O 1
ATOM 1884 N N . ASP B 1 111 ? 10.266 -1.144 3.609 1 94.56 111 ASP B N 1
ATOM 1885 C CA . ASP B 1 111 ? 10.289 -0.39 4.859 1 94.56 111 ASP B CA 1
ATOM 1886 C C . ASP B 1 111 ? 11.227 -1.041 5.875 1 94.56 111 ASP B C 1
ATOM 1888 O O . ASP B 1 111 ? 11.203 -0.699 7.059 1 94.56 111 ASP B O 1
ATOM 1892 N N . GLY B 1 112 ? 12 -2.074 5.426 1 97.31 112 GLY B N 1
ATOM 1893 C CA . GLY B 1 112 ? 12.969 -2.701 6.316 1 97.31 112 GLY B CA 1
ATOM 1894 C C . GLY B 1 112 ? 12.461 -3.996 6.926 1 97.31 112 GLY B C 1
ATOM 1895 O O . GLY B 1 112 ? 13.234 -4.762 7.5 1 97.31 112 GLY B O 1
ATOM 1896 N N . THR B 1 113 ? 11.211 -4.359 6.805 1 97.06 113 THR B N 1
ATOM 1897 C CA . THR B 1 113 ? 10.633 -5.574 7.367 1 97.06 113 THR B CA 1
ATOM 1898 C C . THR B 1 113 ? 11.367 -6.812 6.867 1 97.06 113 THR B C 1
ATOM 1900 O O . THR B 1 113 ? 11.414 -7.836 7.551 1 97.06 113 THR B O 1
ATOM 1903 N N . HIS B 1 114 ? 12.031 -6.742 5.734 1 98.19 114 HIS B N 1
ATOM 1904 C CA . HIS B 1 114 ? 12.727 -7.887 5.156 1 98.19 114 HIS B CA 1
ATOM 1905 C C . HIS B 1 114 ? 13.875 -8.344 6.051 1 98.19 114 HIS B C 1
ATOM 1907 O O . HIS B 1 114 ? 14.375 -9.461 5.898 1 98.19 114 HIS B O 1
ATOM 1913 N N . LYS B 1 115 ? 14.25 -7.512 6.93 1 98.44 115 LYS B N 1
ATOM 1914 C CA . LYS B 1 115 ? 15.375 -7.836 7.805 1 98.44 115 LYS B CA 1
ATOM 1915 C C . LYS B 1 115 ? 14.93 -8.734 8.961 1 98.44 115 LYS B C 1
ATOM 1917 O O . LYS B 1 115 ? 15.766 -9.32 9.656 1 98.44 115 LYS B O 1
ATOM 1922 N N . GLN B 1 116 ? 13.664 -8.859 9.18 1 98 116 GLN B N 1
ATOM 1923 C CA . GLN B 1 116 ? 13.141 -9.648 10.289 1 98 116 GLN B CA 1
ATOM 1924 C C . GLN B 1 116 ? 13.445 -11.133 10.094 1 98 116 GLN B C 1
ATOM 1926 O O . GLN B 1 116 ? 13.539 -11.609 8.961 1 98 116 GLN B O 1
ATOM 1931 N N . GLU B 1 117 ? 13.547 -11.836 11.172 1 97.56 117 GLU B N 1
ATOM 1932 C CA . GLU B 1 117 ? 14 -13.227 11.172 1 97.56 117 GLU B CA 1
ATOM 1933 C C . GLU B 1 117 ? 13.023 -14.125 10.414 1 97.56 117 GLU B C 1
ATOM 1935 O O . GLU B 1 117 ? 13.438 -15.062 9.727 1 97.56 117 GLU B O 1
ATOM 1940 N N . PHE B 1 118 ? 11.727 -13.914 10.547 1 96.06 118 PHE B N 1
ATOM 1941 C CA . PHE B 1 118 ? 10.773 -14.82 9.922 1 96.06 118 PHE B CA 1
ATOM 1942 C C . PHE B 1 118 ? 10.898 -14.766 8.398 1 96.06 118 PHE B C 1
ATOM 1944 O O . PHE B 1 118 ? 10.539 -15.719 7.707 1 96.06 118 PHE B O 1
ATOM 1951 N N . ILE B 1 119 ? 11.406 -13.664 7.926 1 96.62 119 ILE B N 1
ATOM 1952 C CA . ILE B 1 119 ? 11.641 -13.555 6.492 1 96.62 119 ILE B CA 1
ATOM 1953 C C . ILE B 1 119 ? 13.008 -14.156 6.148 1 96.62 119 ILE B C 1
ATOM 1955 O O . ILE B 1 119 ? 13.117 -14.984 5.238 1 96.62 119 ILE B O 1
ATOM 1959 N N . GLN B 1 120 ? 14.07 -13.74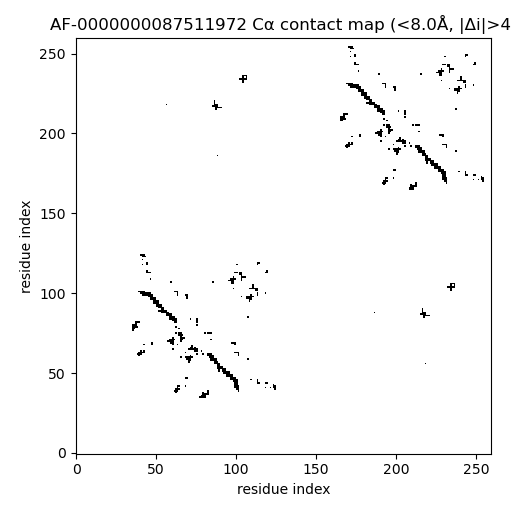2 6.953 1 96.75 120 GLN B N 1
ATOM 1960 C CA . GLN B 1 120 ? 15.438 -14.164 6.652 1 96.75 120 GLN B CA 1
ATOM 1961 C C . GLN B 1 120 ? 15.602 -15.664 6.824 1 96.75 120 GLN B C 1
ATOM 1963 O O . GLN B 1 120 ? 16.438 -16.281 6.164 1 96.75 120 GLN B O 1
ATOM 1968 N N . SER B 1 121 ? 14.781 -16.375 7.535 1 96.75 121 SER B N 1
ATOM 1969 C CA . SER B 1 121 ? 14.891 -17.812 7.77 1 96.75 121 SER B CA 1
ATOM 1970 C C . SER B 1 121 ? 13.945 -18.594 6.859 1 96.75 121 SER B C 1
ATOM 1972 O O . SER B 1 121 ? 13.977 -19.828 6.844 1 96.75 121 SER B O 1
ATOM 1974 N N . ALA B 1 122 ? 13.109 -17.875 6.227 1 94.81 122 ALA B N 1
ATOM 1975 C CA . ALA B 1 122 ? 12.117 -18.547 5.387 1 94.81 122 ALA B CA 1
ATOM 1976 C C . ALA B 1 122 ? 12.781 -19.234 4.199 1 94.81 122 ALA B C 1
ATOM 1978 O O . ALA B 1 122 ? 13.836 -18.812 3.73 1 94.81 122 ALA B O 1
ATOM 1979 N N . LEU B 1 123 ? 12.188 -20.359 3.719 1 88.88 123 LEU B N 1
ATOM 1980 C CA . LEU B 1 123 ? 12.633 -21.016 2.49 1 88.88 123 LEU B CA 1
ATOM 1981 C C . LEU B 1 123 ? 11.977 -20.375 1.271 1 88.88 123 LEU B C 1
ATOM 1983 O O . LEU B 1 123 ? 10.758 -20.219 1.217 1 88.88 123 LEU B O 1
ATOM 1987 N N . LEU B 1 124 ? 12.727 -19.859 0.38 1 86.62 124 LEU B N 1
ATOM 1988 C CA . LEU B 1 124 ? 12.188 -19.219 -0.817 1 86.62 124 LEU B CA 1
ATOM 1989 C C . LEU B 1 124 ? 11.758 -20.266 -1.845 1 86.62 124 LEU B C 1
ATOM 1991 O O . LEU B 1 124 ? 12.359 -21.328 -1.929 1 86.62 124 LEU B O 1
ATOM 1995 N N . PRO B 1 125 ? 10.641 -19.953 -2.473 1 75.31 125 PRO B N 1
ATOM 1996 C CA . PRO B 1 125 ? 10.227 -20.906 -3.502 1 75.31 125 PRO B CA 1
ATOM 1997 C C . PRO B 1 125 ? 11.297 -21.125 -4.57 1 75.31 125 PRO B C 1
ATOM 1999 O O . PRO B 1 125 ? 12.047 -20.188 -4.891 1 75.31 125 PRO B O 1
ATOM 2002 N N . GLU B 1 126 ? 11.609 -22.359 -4.844 1 66.69 126 GLU B N 1
ATOM 2003 C CA . GLU B 1 126 ? 12.594 -22.719 -5.859 1 66.69 126 GLU B CA 1
ATOM 2004 C C . GLU B 1 126 ? 12.297 -22.031 -7.188 1 66.69 126 GLU B C 1
ATOM 2006 O O . GLU B 1 126 ? 11.141 -21.984 -7.625 1 66.69 126 GLU B O 1
ATOM 2011 N N . LYS B 1 127 ? 13.109 -20.969 -7.637 1 59.03 127 LYS B N 1
ATOM 2012 C CA . LYS B 1 127 ? 12.984 -20.422 -8.984 1 59.03 127 LYS B CA 1
ATOM 2013 C C . LYS B 1 127 ? 13.031 -21.516 -10.039 1 59.03 127 LYS B C 1
ATOM 2015 O O . LYS B 1 127 ? 14 -22.266 -10.109 1 59.03 127 LYS B O 1
ATOM 2020 N N . THR B 1 128 ? 12 -22.172 -10.289 1 43.97 128 THR B N 1
ATOM 2021 C CA . THR B 1 128 ? 12.125 -23.156 -11.352 1 43.97 128 THR B CA 1
ATOM 2022 C C . THR B 1 128 ? 12.594 -22.5 -12.648 1 43.97 128 THR B C 1
ATOM 2024 O O . THR B 1 128 ? 11.898 -21.656 -13.211 1 43.97 128 THR B O 1
ATOM 2027 N N . ASP B 1 129 ? 13.852 -22.156 -12.734 1 41.59 129 ASP B N 1
ATOM 2028 C CA . ASP B 1 129 ? 14.445 -21.906 -14.047 1 41.59 129 ASP B CA 1
ATOM 2029 C C . ASP B 1 129 ? 13.852 -22.812 -15.109 1 41.59 129 ASP B C 1
ATOM 2031 O O . ASP B 1 129 ? 14.086 -24.031 -15.102 1 41.59 129 ASP B O 1
ATOM 2035 N N . SER B 1 130 ? 12.578 -22.922 -15.289 1 34.88 130 SER B N 1
ATOM 2036 C CA . SER B 1 130 ? 12.438 -23.625 -16.562 1 34.88 130 SER B CA 1
ATOM 2037 C C . SER B 1 130 ? 12.828 -22.75 -17.734 1 34.88 130 SER B C 1
ATOM 2039 O O . SER B 1 130 ? 12.648 -21.531 -17.688 1 34.88 130 SER B O 1
#

pLDDT: mean 80.98, std 23.21, range [32.28, 98.88]

Organism: NCBI:txid62062

Radius of gyration: 41.03 Å; Cα contacts (8 Å, |Δi|>4): 429; chains: 2; bounding box: 110×183×76 Å

Sequence (260 aa):
MNTIISDRVRKLVSATLIQPWTWPIITAPKVQLSSLSSEPVIASKKPFKVELVGGKRYSWCTCGHSKNQPFCDGTHKTKTQGLMPLRFVPEKDSKAWLCGCKYTANPPYCDGTHKQEFIQSALLPEKTDSMNTIISDRVRKLVSATLIQPWTWPIITAPKVQLSSLSSEPVIASKKPFKVELVGGKRYSWCTCGHSKNQPFCDGTHKTKTQGLMPLRFVPEKDSKAWLCGCKYTANPPYCDGTHKQEFIQSALLPEKTDS

Secondary structure (DSSP, 8-state):
------------------------------------BSS-----SSPEEEEE-TT--EEE-SSS--SSTTB--STHHHHBSS---EEE--SS-EEEEE-SSS--SSTTB--SGGGSHHHHTSPPP-----/------------------------------------BSS-----SSPEEEEE-TT--EEE-SSS--SSTTB--STHHHHBSS---EEE--SS-EEEEE-SSS--SSTTB--SGGGSHHHHTSPPP-----

InterPro domains:
  IPR018967 Iron-binding zinc finger, CDGSH type [PF09360] (53-77)
  IPR018967 Iron-binding zinc finger, CDGSH type [SM00704] (45-82)
  IPR018967 Iron-binding zinc finger, CDGSH type [SM00704] (83-120)
  IPR042216 MitoNEET, CDGSH iron-sulfur domain [G3DSA:3.40.5.90] (41-83)
  IPR042216 MitoNEET, CDGSH iron-sulfur domain [G3DSA:3.40.5.90] (84-123)
  IPR052950 CDGSH iron-sulfur domain-containing protein [PTHR46491] (25-126)

Foldseek 3Di:
DPPCPPPPPPPPPPPPPVVPPPPPPPPPPPPVPVQQAAAAAQQDLFFDKDKAAAFDKFWADQRNPAPPPRGHPPCCVPRHPPDGTDIDGHHHTDIFTADRGNPAPDPRGDDPCSVDPCNVVDDHPDPPPD/DPPPVPPPPPPPPPPPPVVPPPPPPPPPPPPVPVQQAAAAAQQDLFFDKDKAAAFDKFWADQRNPAPPPRGHPPCCVPRHPPDGTDIDGHHHTDIFTADRGNPAPDPRGDDPCSVDPVNVVDDHPDPPPD

Solvent-accessible surface area (backbone atoms only — not comparable to full-atom values): 15971 Å² total; per-residue (Å²): 137,85,83,77,79,78,79,77,77,78,78,78,76,77,76,76,76,73,68,77,77,71,65,76,75,72,72,68,73,75,71,69,67,75,72,53,44,71,64,61,42,50,56,31,68,53,59,44,79,43,79,43,55,40,70,42,79,44,44,34,39,45,41,36,67,34,90,49,71,59,29,51,68,64,44,40,74,79,59,32,42,87,56,61,56,51,33,31,35,43,84,50,69,39,79,45,49,31,34,26,40,58,69,31,66,45,72,66,33,53,69,62,56,43,72,38,62,78,51,64,69,49,84,61,72,78,76,73,80,118,138,83,81,76,79,78,79,75,79,77,77,77,76,77,78,75,75,74,68,76,79,71,67,76,76,73,72,68,73,75,72,68,68,73,74,54,44,71,62,60,42,50,57,32,67,52,59,44,78,44,81,44,54,40,70,43,79,44,43,34,40,43,43,36,66,34,89,48,69,61,29,52,68,65,44,39,74,79,59,33,43,88,55,60,58,50,33,31,36,43,84,49,68,40,77,45,49,30,33,25,38,58,68,30,68,45,73,67,33,52,69,63,57,44,73,38,62,78,50,62,68,49,82,59,72,77,77,73,82,117

Nearest PDB structures (foldseek):
  6avj-assembly3_C  TM=9.496E-01  e=3.340E-11  Homo sapiens
  3tbn-assembly1_A  TM=9.703E-01  e=8.488E-11  Paramagnetospirillum magneticum AMB-1
  8b6h-assembly1_EF  TM=9.624E-01  e=4.449E-08  Tetrahymena thermophila SB210
  6z1p-assembly1_AV  TM=8.002E-01  e=2.688E-07  Tetrahymena thermophila SB210
  6avj-assembly3_C  TM=9.496E-01  e=3.731E-11  Homo sapiens